Protein AF-A0A0B4K889-F1 (afdb_monomer_lite)

Organism: Drosophila melanogaster (NCBI:txid7227)

Secondary structure (DSSP, 8-state):
------------------HHHHHHHHHHHH--GGGGGGS-HHHHHHHHHH-THHHHS-SS--HHHIIIIIS---SHHHHHHHHHHHHHHHHHHHHHHHHHIIIIIHHHHHHHHHHTT--HHHHHHHHHHHHHHHHHHHHHHTTGGGT--HHHHHHHHHHHHHHHHHHHHHHH------HHHHHHHHHHHHHHHHHHHHHHHHHHHHHHHHHTTTSTT-----SHHHHHHHHHT--

Radius of gyration: 26.83 Å; chains: 1; bounding box: 70×44×73 Å

Sequence (235 aa):
MPAIDTKTTKSDVFTVKNALDAEFDNFWKTVSCFAANNFPFEERCEFVQKAEDCNSSTNVIPYMRLLACDLKCINQFQEMIFIALFVAFCFQILVLLIYTINVYYSPALKAVSRFLHMNEHLAGVTLMAFGNTSADFFANLASVERHVPVFANNLSSALFVITISGGLIFYISPFKMNSYETVRDILFLLLATLLMDYFAYTTNHFALGYEFKFFSKHNSPSRFSLFRKNVMALT

Structure (mmCIF, N/CA/C/O backbone):
data_AF-A0A0B4K889-F1
#
_entry.id   AF-A0A0B4K889-F1
#
loop_
_atom_site.group_PDB
_atom_site.id
_atom_site.type_symbol
_atom_site.label_atom_id
_atom_site.label_alt_id
_atom_site.label_comp_id
_atom_site.label_asym_id
_atom_site.label_entity_id
_atom_site.label_seq_id
_atom_site.pdbx_PDB_ins_code
_atom_site.Cartn_x
_atom_site.Cartn_y
_atom_site.Cartn_z
_atom_site.occupancy
_atom_site.B_iso_or_equiv
_atom_site.auth_seq_id
_atom_site.auth_comp_id
_atom_site.auth_asym_id
_atom_site.auth_atom_id
_atom_site.pdbx_PDB_model_num
ATOM 1 N N . MET A 1 1 ? -33.404 -18.661 43.653 1.00 33.25 1 MET A N 1
ATOM 2 C CA . MET A 1 1 ? -33.421 -19.589 42.497 1.00 33.25 1 MET A CA 1
ATOM 3 C C . MET A 1 1 ? -34.807 -20.207 42.421 1.00 33.25 1 MET A C 1
ATOM 5 O O . MET A 1 1 ? -35.276 -20.571 43.496 1.00 33.25 1 MET A O 1
ATOM 9 N N . PRO A 1 2 ? -35.455 -20.356 41.248 1.00 34.34 2 PRO A N 1
ATOM 10 C CA . PRO A 1 2 ? -35.106 -19.939 39.869 1.00 34.34 2 PRO A CA 1
ATOM 11 C C . PRO A 1 2 ? -36.034 -18.783 39.375 1.00 34.34 2 PRO A C 1
ATOM 13 O O . PRO A 1 2 ? -37.073 -18.557 39.981 1.00 34.34 2 PRO A O 1
ATOM 16 N N . ALA A 1 3 ? -35.703 -17.856 38.463 1.00 31.39 3 ALA A N 1
ATOM 17 C CA . ALA A 1 3 ? -35.161 -17.909 37.093 1.00 31.39 3 ALA A CA 1
ATOM 18 C C . ALA A 1 3 ? -36.109 -18.612 36.098 1.00 31.39 3 ALA A C 1
ATOM 20 O O . ALA A 1 3 ? -36.023 -19.818 35.903 1.00 31.39 3 ALA A O 1
ATOM 21 N N . ILE A 1 4 ? -37.037 -17.846 35.509 1.00 33.47 4 ILE A N 1
ATOM 22 C CA . ILE A 1 4 ? -37.910 -18.289 34.413 1.00 33.47 4 ILE A CA 1
ATOM 23 C C . ILE A 1 4 ? -37.346 -17.702 33.118 1.00 33.47 4 ILE A C 1
ATOM 25 O O . ILE A 1 4 ? -37.407 -16.495 32.891 1.00 33.47 4 ILE A O 1
ATOM 29 N N . ASP A 1 5 ? -36.773 -18.583 32.304 1.00 37.03 5 ASP A N 1
ATOM 30 C CA . ASP A 1 5 ? -36.342 -18.338 30.933 1.00 37.03 5 ASP A CA 1
ATOM 31 C C . ASP A 1 5 ? -37.536 -17.991 30.032 1.00 37.03 5 ASP A C 1
ATOM 33 O O . ASP A 1 5 ? -38.375 -18.845 29.738 1.00 37.03 5 ASP A O 1
ATOM 37 N N . THR A 1 6 ? -37.585 -16.771 29.499 1.00 32.09 6 THR A N 1
ATOM 38 C CA . THR A 1 6 ? -38.396 -16.465 28.310 1.00 32.09 6 THR A CA 1
ATOM 39 C C . THR A 1 6 ? -37.506 -16.458 27.076 1.00 32.09 6 THR A C 1
ATOM 41 O O . THR A 1 6 ? -36.917 -15.444 26.707 1.00 32.09 6 THR A O 1
ATOM 44 N N . LYS A 1 7 ? -37.432 -17.626 26.427 1.00 32.22 7 LYS A N 1
ATOM 45 C CA . LYS A 1 7 ? -36.965 -17.792 25.047 1.00 32.22 7 LYS A CA 1
ATOM 46 C C . LYS A 1 7 ? -37.731 -16.846 24.117 1.00 32.22 7 LYS A C 1
ATOM 48 O O . LYS A 1 7 ? -38.922 -17.043 23.872 1.00 32.22 7 LYS A O 1
ATOM 53 N N . THR A 1 8 ? -37.032 -15.871 23.545 1.00 32.50 8 THR A N 1
ATOM 54 C CA . THR A 1 8 ? -37.502 -15.054 22.421 1.00 32.50 8 THR A CA 1
ATOM 55 C C . THR A 1 8 ? -37.636 -15.954 21.191 1.00 32.50 8 THR A C 1
ATOM 57 O O . THR A 1 8 ? -36.674 -16.223 20.474 1.00 32.50 8 THR A O 1
ATOM 60 N N . THR A 1 9 ? -38.833 -16.501 20.988 1.00 32.97 9 THR A N 1
ATOM 61 C CA . THR A 1 9 ? -39.144 -17.336 19.827 1.00 32.97 9 THR A CA 1
ATOM 62 C C . THR A 1 9 ? -39.564 -16.416 18.691 1.00 32.97 9 THR A C 1
ATOM 64 O O . THR A 1 9 ? -40.605 -15.774 18.773 1.00 32.97 9 THR A O 1
ATOM 67 N N . LYS A 1 10 ? -38.703 -16.349 17.671 1.00 41.25 10 LYS A N 1
ATOM 68 C CA . LYS A 1 10 ? -38.977 -15.997 16.270 1.00 41.25 10 LYS A CA 1
ATOM 69 C C . LYS A 1 10 ? -40.481 -16.000 15.941 1.00 41.25 10 LYS A C 1
ATOM 71 O O . LYS A 1 10 ? -41.068 -17.056 15.718 1.00 41.25 10 LYS A O 1
ATOM 76 N N . SER A 1 11 ? -41.086 -14.821 15.904 1.00 33.94 11 SER A N 1
ATOM 77 C CA . SER A 1 11 ? -42.330 -14.571 15.187 1.00 33.94 11 SER A CA 1
ATOM 78 C C . SER A 1 11 ? -41.960 -13.839 13.901 1.00 33.94 11 SER A C 1
ATOM 80 O O . SER A 1 11 ? -41.476 -12.709 13.938 1.00 33.94 11 SER A O 1
ATOM 82 N N . ASP A 1 12 ? -42.142 -14.516 12.768 1.00 41.47 12 ASP A N 1
ATOM 83 C CA . ASP A 1 12 ? -42.035 -13.938 11.431 1.00 41.47 12 ASP A CA 1
ATOM 84 C C . ASP A 1 12 ? -43.133 -12.875 11.259 1.00 41.47 12 ASP A C 1
ATOM 86 O O . ASP A 1 12 ? -44.246 -13.145 10.810 1.00 41.47 12 ASP A O 1
ATOM 90 N N . VAL A 1 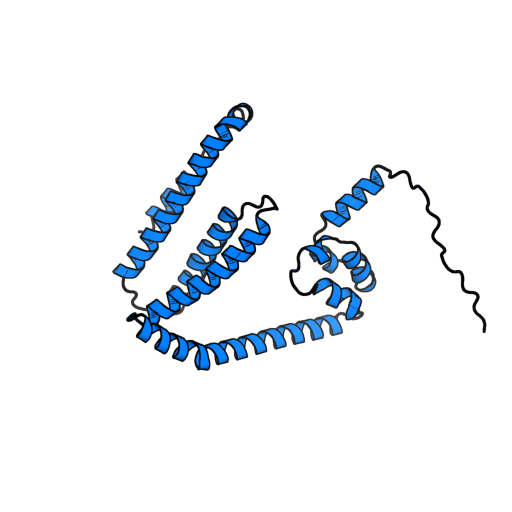13 ? -42.833 -11.648 11.686 1.00 44.75 13 VAL A N 1
ATOM 91 C CA . VAL A 1 13 ? -43.608 -10.458 11.343 1.00 44.75 13 VAL A CA 1
ATOM 92 C C . VAL A 1 13 ? -43.256 -10.118 9.898 1.00 44.75 13 VAL A C 1
ATOM 94 O O . VAL A 1 13 ? -42.116 -9.774 9.593 1.00 44.75 13 VAL A O 1
ATOM 97 N N . PHE A 1 14 ? -44.232 -10.221 8.993 1.00 46.56 14 PHE A N 1
ATOM 98 C CA . PHE A 1 14 ? -44.145 -9.620 7.664 1.00 46.56 14 PHE A CA 1
ATOM 99 C C . PHE A 1 14 ? -44.179 -8.097 7.837 1.00 46.56 14 PHE A C 1
ATOM 101 O O . PHE A 1 14 ? -45.230 -7.460 7.764 1.00 46.56 14 PHE A O 1
ATOM 108 N N . THR A 1 15 ? -43.028 -7.515 8.166 1.00 61.22 15 THR A N 1
ATOM 109 C CA . THR A 1 15 ? -42.860 -6.069 8.261 1.00 61.22 15 THR A CA 1
ATOM 110 C C . THR A 1 15 ? -42.911 -5.525 6.841 1.00 61.22 15 THR A C 1
ATOM 112 O O . THR A 1 15 ? -41.997 -5.752 6.047 1.00 61.22 15 THR A O 1
ATOM 115 N N . VAL A 1 16 ? -44.001 -4.840 6.493 1.00 63.31 16 VAL A N 1
ATOM 116 C CA . VAL A 1 16 ? -44.061 -4.023 5.277 1.00 63.31 16 VAL A CA 1
ATOM 117 C C . VAL A 1 16 ? -42.926 -3.011 5.395 1.00 63.31 16 VAL A C 1
ATOM 119 O O . VAL A 1 16 ? -42.996 -2.122 6.240 1.00 63.31 16 VAL A O 1
ATOM 122 N N . LYS A 1 17 ? -41.852 -3.199 4.615 1.00 63.53 17 LYS A N 1
ATOM 123 C CA . LYS A 1 17 ? -40.702 -2.291 4.624 1.00 63.53 17 LYS A CA 1
ATOM 124 C C . LYS A 1 17 ? -41.193 -0.905 4.238 1.00 63.53 17 LYS A C 1
ATOM 126 O O . LYS A 1 17 ? -41.629 -0.690 3.106 1.00 63.53 17 LYS A O 1
ATOM 131 N N . ASN A 1 18 ? -41.143 0.017 5.186 1.00 80.12 18 ASN A N 1
ATOM 132 C CA . ASN A 1 18 ? -41.475 1.405 4.930 1.00 80.12 18 ASN A CA 1
ATOM 133 C C . ASN A 1 18 ? -40.285 2.082 4.239 1.00 80.12 18 ASN A C 1
ATOM 135 O O . ASN A 1 18 ? -39.158 1.588 4.287 1.00 80.12 18 ASN A O 1
ATOM 139 N N . ALA A 1 19 ? -40.516 3.237 3.612 1.00 78.31 19 ALA A N 1
ATOM 140 C CA . ALA A 1 19 ? -39.451 3.996 2.948 1.00 78.31 19 ALA A CA 1
ATOM 141 C C . ALA A 1 19 ? -38.266 4.309 3.889 1.00 78.31 19 ALA A C 1
ATOM 143 O O . ALA A 1 19 ? -37.121 4.316 3.449 1.00 78.31 19 ALA A O 1
ATOM 144 N N . LEU A 1 20 ? -38.541 4.474 5.188 1.00 80.62 20 LEU A N 1
ATOM 145 C CA . LEU A 1 20 ? -37.532 4.699 6.224 1.00 80.62 20 LEU A CA 1
ATOM 146 C C . LEU A 1 20 ? -36.639 3.466 6.460 1.00 80.62 20 LEU A C 1
ATOM 148 O O . LEU A 1 20 ? -35.430 3.604 6.616 1.00 80.62 20 LEU A O 1
ATOM 152 N N . ASP A 1 21 ? -37.207 2.255 6.430 1.00 81.88 21 ASP A N 1
ATOM 153 C CA . ASP A 1 21 ? -36.451 1.009 6.633 1.00 81.88 21 ASP A CA 1
ATOM 154 C C . ASP A 1 21 ? -35.467 0.770 5.476 1.00 81.88 21 ASP A C 1
ATOM 156 O O . ASP A 1 21 ? -34.342 0.319 5.681 1.00 81.88 21 ASP A O 1
ATOM 160 N N . ALA A 1 22 ? -35.867 1.135 4.253 1.00 80.69 22 ALA A N 1
ATOM 161 C CA . ALA A 1 22 ? -34.996 1.086 3.081 1.00 80.69 22 ALA A CA 1
ATOM 162 C C . ALA A 1 22 ? -33.849 2.112 3.156 1.00 80.69 22 ALA A C 1
ATOM 164 O O . ALA A 1 22 ? -32.747 1.845 2.674 1.00 80.69 22 ALA A O 1
ATOM 165 N N . GLU A 1 23 ? -34.086 3.275 3.767 1.00 81.88 23 GLU A N 1
ATOM 166 C CA . GLU A 1 23 ? -33.054 4.290 3.993 1.00 81.88 23 GLU A CA 1
ATOM 167 C C . GLU A 1 23 ? -32.025 3.822 5.034 1.00 81.88 23 GLU A C 1
ATOM 169 O O . GLU A 1 23 ? -30.821 3.941 4.801 1.00 81.88 23 GLU A O 1
ATOM 174 N N . PHE A 1 24 ? -32.473 3.182 6.120 1.00 84.31 24 PHE A N 1
ATOM 175 C CA . PHE A 1 24 ? -31.582 2.558 7.104 1.00 84.31 24 PHE A CA 1
ATOM 176 C C . PHE A 1 24 ? -30.756 1.410 6.511 1.00 84.31 24 PHE A C 1
ATOM 178 O O . PHE A 1 24 ? -29.548 1.352 6.741 1.00 84.31 24 PHE A O 1
ATOM 185 N N . ASP A 1 25 ? -31.363 0.527 5.712 1.00 83.88 25 ASP A N 1
ATOM 186 C CA . ASP A 1 25 ? -30.640 -0.554 5.027 1.00 83.88 25 ASP A CA 1
ATOM 187 C C . ASP A 1 25 ? -29.547 0.003 4.090 1.00 83.88 25 ASP A C 1
ATOM 189 O O . ASP A 1 25 ? -28.441 -0.536 4.020 1.00 83.88 25 ASP A O 1
ATOM 193 N N . ASN A 1 26 ? -29.826 1.106 3.384 1.00 85.25 26 ASN A N 1
ATOM 194 C CA . ASN A 1 26 ? -28.840 1.772 2.526 1.00 85.25 26 ASN A CA 1
ATOM 195 C C . ASN A 1 26 ? -27.733 2.468 3.325 1.00 85.25 26 ASN A C 1
ATOM 197 O O . ASN A 1 26 ? -26.576 2.464 2.897 1.00 85.25 26 ASN A O 1
ATOM 201 N N . PHE A 1 27 ? -28.057 3.032 4.490 1.00 86.75 27 PHE A N 1
ATOM 202 C CA . PHE A 1 27 ? -27.065 3.616 5.386 1.00 86.75 27 PHE A CA 1
ATOM 203 C C . PHE A 1 27 ? -26.031 2.571 5.827 1.00 86.75 27 PHE A C 1
ATOM 205 O O . PHE A 1 27 ? -24.838 2.795 5.645 1.00 86.75 27 PHE A O 1
ATOM 212 N N . TRP A 1 28 ? -26.460 1.401 6.314 1.00 84.88 28 TRP A N 1
ATOM 213 C CA . TRP A 1 28 ? -25.544 0.346 6.784 1.00 84.88 28 TRP A CA 1
ATOM 214 C C . TRP A 1 28 ? -24.665 -0.263 5.683 1.00 84.88 28 TRP A C 1
ATOM 216 O O . TRP A 1 28 ? -23.577 -0.763 5.975 1.00 84.88 28 TRP A O 1
ATOM 226 N N . LYS A 1 29 ? -25.109 -0.172 4.425 1.00 83.62 29 LYS A N 1
ATOM 227 C CA . LYS A 1 29 ? -24.332 -0.558 3.237 1.00 83.62 29 LYS A CA 1
ATOM 228 C C . LYS A 1 29 ? -23.299 0.475 2.798 1.00 83.62 29 LYS A C 1
ATOM 230 O O . LYS A 1 29 ? -22.352 0.109 2.120 1.00 83.62 29 LYS A O 1
ATOM 235 N N . THR A 1 30 ? -23.517 1.750 3.119 1.00 82.38 30 THR A N 1
ATOM 236 C CA . THR A 1 30 ? -22.704 2.871 2.604 1.00 82.38 30 THR A CA 1
ATOM 237 C C . THR A 1 30 ? -21.822 3.498 3.687 1.00 82.38 30 THR A C 1
ATOM 239 O O . THR A 1 30 ? -20.916 4.280 3.397 1.00 82.38 30 THR A O 1
ATOM 242 N N . VAL A 1 31 ? -22.116 3.229 4.961 1.00 85.12 31 VAL A N 1
ATOM 243 C CA . VAL A 1 31 ? -21.424 3.851 6.084 1.00 85.12 31 VAL A CA 1
ATOM 244 C C . VAL A 1 31 ? -19.992 3.338 6.199 1.00 85.12 31 VAL A C 1
ATOM 246 O O . VAL A 1 31 ? -19.726 2.142 6.307 1.00 85.12 31 VAL A O 1
ATOM 249 N N . SER A 1 32 ? -19.046 4.275 6.248 1.00 83.38 32 SER A N 1
ATOM 250 C CA . SER A 1 32 ? -17.637 3.934 6.394 1.00 83.38 32 SER A CA 1
ATOM 251 C C . SER A 1 32 ? -17.345 3.373 7.787 1.00 83.38 32 SER A C 1
ATOM 253 O O . SER A 1 32 ? -17.746 3.927 8.813 1.00 83.38 32 SER A O 1
ATOM 255 N N . CYS A 1 33 ? -16.557 2.296 7.833 1.00 83.56 33 CYS A N 1
ATOM 256 C CA . CYS A 1 33 ? -16.192 1.634 9.088 1.00 83.56 33 CYS A CA 1
ATOM 257 C C . CYS A 1 33 ? -15.458 2.566 10.078 1.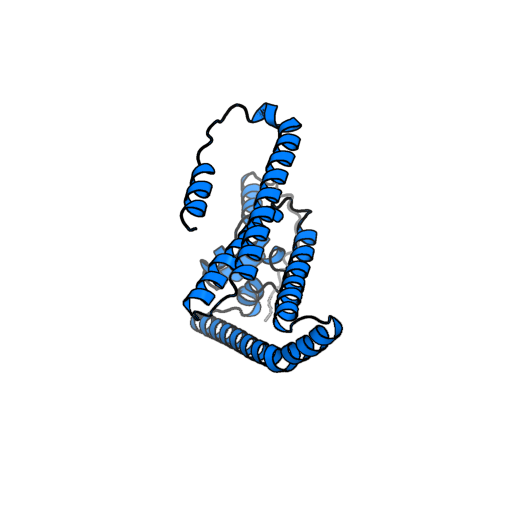00 83.56 33 CYS A C 1
ATOM 259 O O . CYS A 1 33 ? -15.515 2.377 11.290 1.00 83.56 33 CYS A O 1
ATOM 261 N N . PHE A 1 34 ? -14.806 3.622 9.577 1.00 83.81 34 PHE A N 1
ATOM 262 C CA . PHE A 1 34 ? -14.112 4.614 10.402 1.00 83.81 34 PHE A CA 1
ATOM 263 C C . PHE A 1 34 ? -15.056 5.412 11.319 1.00 83.81 34 PHE A C 1
ATOM 265 O O . PHE A 1 34 ? -14.639 5.857 12.390 1.00 83.81 34 PHE A O 1
ATOM 272 N N . ALA A 1 35 ? -16.337 5.547 10.953 1.00 85.50 35 ALA A N 1
ATOM 273 C CA . ALA A 1 35 ? -17.333 6.231 11.775 1.00 85.50 35 ALA A CA 1
ATOM 274 C C . ALA A 1 35 ? -17.499 5.590 13.165 1.00 85.50 35 ALA A C 1
ATOM 276 O O . ALA A 1 35 ? -17.838 6.297 14.115 1.00 85.50 35 ALA A O 1
ATOM 277 N N . ALA A 1 36 ? -17.164 4.300 13.307 1.00 81.69 36 ALA A N 1
ATOM 278 C CA . ALA A 1 36 ? -17.182 3.577 14.574 1.00 81.69 36 ALA A CA 1
ATOM 279 C C . ALA A 1 36 ? -16.331 4.252 15.665 1.00 81.69 36 ALA A C 1
ATOM 281 O O . ALA A 1 36 ? -16.676 4.186 16.841 1.00 81.69 36 ALA A O 1
ATOM 282 N N . ASN A 1 37 ? -15.245 4.947 15.304 1.00 80.50 37 ASN A N 1
ATOM 283 C CA . ASN A 1 37 ? -14.360 5.572 16.289 1.00 80.50 37 ASN A CA 1
ATOM 284 C C . ASN A 1 37 ? -15.010 6.763 17.024 1.00 80.50 37 ASN A C 1
ATOM 286 O O . ASN A 1 37 ? -14.568 7.125 18.112 1.00 80.50 37 ASN A O 1
ATOM 290 N N . ASN A 1 38 ? -16.072 7.355 16.469 1.00 84.75 38 ASN A N 1
ATOM 291 C CA . ASN A 1 38 ? -16.776 8.477 17.097 1.00 84.75 38 ASN A CA 1
ATOM 292 C C . ASN A 1 38 ? -17.795 8.040 18.164 1.00 84.75 38 ASN A C 1
ATOM 294 O O . ASN A 1 38 ? -18.274 8.881 18.921 1.00 84.75 38 ASN A O 1
ATOM 298 N N . PHE A 1 39 ? -18.126 6.747 18.234 1.00 80.75 39 PHE A N 1
ATOM 299 C CA . PHE A 1 39 ? -19.078 6.208 19.204 1.00 80.75 39 PHE A CA 1
ATOM 300 C C . PHE A 1 39 ? -18.388 5.801 20.515 1.00 80.75 39 PHE A C 1
ATOM 302 O O . PHE A 1 39 ? -17.208 5.421 20.498 1.00 80.75 39 PHE A O 1
ATOM 309 N N . PRO A 1 40 ? -19.104 5.851 21.656 1.00 80.19 40 PRO A N 1
ATOM 310 C CA . PRO A 1 40 ? -18.605 5.334 22.927 1.00 80.19 40 PRO A CA 1
ATOM 311 C C . PRO A 1 40 ? -18.352 3.823 22.846 1.00 80.19 40 PRO A C 1
ATOM 313 O O . PRO A 1 40 ? -19.026 3.108 22.104 1.00 80.19 40 PRO A O 1
ATOM 316 N N . PHE A 1 41 ? -17.383 3.328 23.620 1.00 75.19 41 PHE A N 1
ATOM 317 C CA . PHE A 1 41 ? -16.885 1.950 23.524 1.00 75.19 41 PHE A CA 1
ATOM 318 C C . PHE A 1 41 ? -17.956 0.862 23.631 1.00 75.19 41 PHE A C 1
ATOM 320 O O . PHE A 1 41 ? -17.842 -0.153 22.947 1.00 75.19 41 PHE A O 1
ATOM 327 N N . GLU A 1 42 ? -18.993 1.075 24.444 1.00 76.75 42 GLU A N 1
ATOM 328 C CA . GLU A 1 42 ? -20.092 0.118 24.602 1.00 76.75 42 GLU A CA 1
ATOM 329 C C . GLU A 1 42 ? -20.862 -0.139 23.297 1.00 76.75 42 GLU A C 1
ATOM 331 O O . GLU A 1 42 ? -21.238 -1.277 23.025 1.00 76.75 42 GLU A O 1
ATOM 336 N N . GLU A 1 43 ? -21.053 0.884 22.461 1.00 81.69 43 GLU A N 1
ATOM 337 C CA . GLU A 1 43 ? -21.881 0.803 21.247 1.00 81.69 43 GLU A CA 1
ATOM 338 C C . GLU A 1 43 ? -21.063 0.468 19.990 1.00 81.69 43 GLU A C 1
ATOM 340 O O . GLU A 1 43 ? -21.615 0.066 18.961 1.00 81.69 43 GLU A O 1
ATOM 345 N N . ARG A 1 44 ? -19.727 0.572 20.065 1.00 83.88 44 ARG A N 1
ATOM 346 C CA . ARG A 1 44 ? -18.827 0.321 18.926 1.00 83.88 44 ARG A CA 1
ATOM 347 C C . ARG A 1 44 ? -18.994 -1.080 18.343 1.00 83.88 44 ARG A C 1
ATOM 349 O O . ARG A 1 44 ? -18.986 -1.230 17.124 1.00 83.88 44 ARG A O 1
ATOM 356 N N . CYS A 1 45 ? -19.157 -2.104 19.180 1.00 84.94 45 CYS A N 1
ATOM 357 C CA . CYS A 1 45 ? -19.315 -3.473 18.685 1.00 84.94 45 CYS A CA 1
ATOM 358 C C . CYS A 1 45 ? -20.639 -3.666 17.930 1.00 84.94 45 CYS A C 1
ATOM 360 O O . CYS A 1 45 ? -20.655 -4.317 16.885 1.00 84.94 45 CYS A O 1
ATOM 362 N N . GLU A 1 46 ? -21.736 -3.071 18.409 1.00 85.81 46 GLU A N 1
ATOM 363 C CA . GLU A 1 46 ? -23.031 -3.159 17.727 1.00 85.81 46 GLU A CA 1
ATOM 364 C C . GLU A 1 46 ? -22.995 -2.433 16.376 1.00 85.81 46 GLU A C 1
ATOM 366 O O . GLU A 1 46 ? -23.484 -2.958 15.375 1.00 85.81 46 GLU A O 1
ATOM 371 N N . PHE A 1 47 ? -22.342 -1.270 16.321 1.00 85.69 47 PHE A N 1
ATOM 372 C CA . PHE A 1 47 ? -22.144 -0.528 15.079 1.00 85.69 47 PHE A CA 1
ATOM 373 C C . PHE A 1 47 ? -21.297 -1.312 14.059 1.00 85.69 47 PHE A C 1
ATOM 375 O O . PHE A 1 47 ? -21.700 -1.467 12.907 1.00 85.69 47 PHE A O 1
ATOM 382 N N . VAL A 1 48 ? -20.148 -1.857 14.481 1.00 85.19 48 VAL A N 1
ATOM 383 C CA . VAL A 1 48 ? -19.230 -2.610 13.602 1.00 85.19 48 VAL A CA 1
ATOM 384 C C . VAL A 1 48 ? -19.854 -3.915 13.097 1.00 85.19 48 VAL A C 1
ATOM 386 O O . VAL A 1 48 ? -19.534 -4.351 11.995 1.00 85.19 48 VAL A O 1
ATOM 389 N N . GLN A 1 49 ? -20.755 -4.539 13.865 1.00 84.00 49 GLN A N 1
ATOM 390 C CA . GLN A 1 49 ? -21.492 -5.722 13.406 1.00 84.00 49 GLN A CA 1
ATOM 391 C C . GLN A 1 49 ? -22.546 -5.405 12.342 1.00 84.00 49 GLN A C 1
ATOM 393 O O . GLN A 1 49 ? -22.820 -6.263 11.504 1.00 84.00 49 GLN A O 1
ATOM 398 N N . LYS A 1 50 ? -23.149 -4.211 12.380 1.00 84.19 50 LYS A N 1
ATOM 399 C CA . LYS A 1 50 ? -24.196 -3.805 11.430 1.00 84.19 50 LYS A CA 1
ATOM 400 C C . LYS A 1 50 ? -23.636 -3.223 10.132 1.00 84.19 50 LYS A C 1
ATOM 402 O O . LYS A 1 50 ? -24.275 -3.359 9.095 1.00 84.19 50 LYS A O 1
ATOM 407 N N . ALA A 1 51 ? -22.465 -2.590 10.172 1.00 83.62 51 ALA A N 1
ATOM 408 C CA . ALA A 1 51 ? -21.825 -2.027 8.986 1.00 83.62 51 ALA A CA 1
ATOM 409 C C . ALA A 1 51 ? -21.210 -3.126 8.094 1.00 83.62 51 ALA A C 1
ATOM 411 O O . ALA A 1 51 ? -20.259 -3.806 8.485 1.00 83.62 51 ALA A O 1
ATOM 412 N N . GLU A 1 52 ? -21.718 -3.275 6.867 1.00 78.50 52 GLU A N 1
ATOM 413 C CA . GLU A 1 52 ? -21.295 -4.335 5.934 1.00 78.50 52 GLU A CA 1
ATOM 414 C C . GLU A 1 52 ? -19.865 -4.107 5.399 1.00 78.50 52 GLU A C 1
ATOM 416 O O . GLU A 1 52 ? -19.089 -5.054 5.215 1.00 78.50 52 GLU A O 1
ATOM 421 N N . ASP A 1 53 ? -19.466 -2.840 5.256 1.00 76.69 53 ASP A N 1
ATOM 422 C CA . ASP A 1 53 ? -18.123 -2.428 4.831 1.00 76.69 53 ASP A CA 1
ATOM 423 C C . ASP A 1 53 ? -17.015 -2.889 5.787 1.00 76.69 53 ASP A C 1
ATOM 425 O O . ASP A 1 53 ? -15.903 -3.201 5.349 1.00 76.69 53 ASP A O 1
ATOM 429 N N . CYS A 1 54 ? -17.306 -2.979 7.090 1.00 75.62 54 CYS A N 1
ATOM 430 C CA . CYS A 1 54 ? -16.334 -3.424 8.090 1.00 75.62 54 CYS A CA 1
ATOM 431 C C . CYS A 1 54 ? -15.899 -4.886 7.885 1.00 75.62 54 CYS A C 1
ATOM 433 O O . CYS A 1 54 ? -14.807 -5.261 8.313 1.00 75.62 54 CYS A O 1
ATOM 435 N N . ASN A 1 55 ? -16.734 -5.704 7.236 1.00 70.69 55 ASN A N 1
ATOM 436 C CA . ASN A 1 55 ? -16.486 -7.127 7.009 1.00 70.69 55 ASN A CA 1
ATOM 437 C C . ASN A 1 55 ? -16.059 -7.429 5.561 1.00 70.69 55 ASN A C 1
ATOM 439 O O . ASN A 1 55 ? -15.286 -8.353 5.330 1.00 70.69 55 ASN A O 1
ATOM 443 N N . SER A 1 56 ? -16.529 -6.640 4.592 1.00 66.19 56 SER A N 1
ATOM 444 C CA . SER A 1 56 ? -16.321 -6.907 3.160 1.00 66.19 56 SER A CA 1
ATOM 445 C C . SER A 1 56 ? -15.023 -6.317 2.592 1.00 66.19 56 SER A C 1
ATOM 447 O O . SER A 1 56 ? -14.519 -6.800 1.579 1.00 66.19 56 SER A O 1
ATOM 449 N N . SER A 1 57 ? -14.453 -5.295 3.243 1.00 60.62 57 SER A N 1
ATOM 450 C CA . SER A 1 57 ? -13.299 -4.542 2.719 1.00 60.62 57 SER A CA 1
ATOM 451 C C . SER A 1 57 ? -11.938 -4.926 3.325 1.00 60.62 57 SER A C 1
ATOM 453 O O . SER A 1 57 ? -10.924 -4.324 2.974 1.00 60.62 57 SER A O 1
ATOM 455 N N . THR A 1 58 ? -11.862 -5.923 4.218 1.00 57.34 58 THR A N 1
ATOM 456 C CA . THR A 1 58 ? -10.590 -6.353 4.840 1.00 57.34 58 THR A CA 1
ATOM 457 C C . THR A 1 58 ? -10.227 -7.792 4.474 1.00 57.34 58 THR A C 1
ATOM 459 O O . THR A 1 58 ? -10.828 -8.750 4.938 1.00 57.34 58 THR A O 1
ATOM 462 N N . ASN A 1 59 ? -9.199 -7.945 3.636 1.00 59.81 59 ASN A N 1
ATOM 463 C CA . ASN A 1 59 ? -8.919 -9.178 2.889 1.00 59.81 59 ASN A CA 1
ATOM 464 C C . ASN A 1 59 ? -8.296 -10.339 3.701 1.00 59.81 59 ASN A C 1
ATOM 466 O O . ASN A 1 59 ? -7.955 -11.358 3.113 1.00 59.81 59 ASN A O 1
ATOM 470 N N . VAL A 1 60 ? -8.090 -10.216 5.021 1.00 66.75 60 VAL A N 1
ATOM 471 C CA . VAL A 1 60 ? -7.488 -11.315 5.814 1.00 66.75 60 VAL A CA 1
ATOM 472 C C . VAL A 1 60 ? -8.018 -11.385 7.251 1.00 66.75 60 VAL A C 1
ATOM 474 O O . VAL A 1 60 ? -8.387 -12.464 7.702 1.00 66.75 60 VAL A O 1
ATOM 477 N N . ILE A 1 61 ? -8.062 -10.270 7.994 1.00 73.81 61 ILE A N 1
ATOM 478 C CA . ILE A 1 61 ? -8.545 -10.240 9.389 1.00 73.81 61 ILE A CA 1
ATOM 479 C C . ILE A 1 61 ? -9.304 -8.921 9.629 1.00 73.81 61 ILE A C 1
ATOM 481 O O . ILE A 1 61 ? -8.697 -7.855 9.470 1.00 73.81 61 ILE A O 1
ATOM 485 N N . PRO A 1 62 ? -10.591 -8.947 10.033 1.00 79.44 62 PRO A N 1
ATOM 486 C CA . PRO A 1 62 ? -11.356 -7.738 10.333 1.00 79.44 62 PRO A CA 1
ATOM 487 C C . PRO A 1 62 ? -10.900 -7.137 11.672 1.00 79.44 62 PRO A C 1
ATOM 489 O O . PRO A 1 62 ? -11.483 -7.380 12.731 1.00 79.44 62 PRO A O 1
ATOM 492 N N . TYR A 1 63 ? -9.829 -6.342 11.627 1.00 78.19 63 TYR A N 1
ATOM 493 C CA . TYR A 1 63 ? -9.193 -5.758 12.812 1.00 78.19 63 TYR A CA 1
ATOM 494 C C . TYR A 1 63 ? -10.146 -4.865 13.619 1.00 78.19 63 TYR A C 1
ATOM 496 O O . TYR A 1 63 ? -10.113 -4.904 14.844 1.00 78.19 63 TYR A O 1
ATOM 504 N N . MET A 1 64 ? -11.043 -4.123 12.955 1.00 77.88 64 MET A N 1
ATOM 505 C CA . MET A 1 64 ? -12.038 -3.277 13.632 1.00 77.88 64 MET A CA 1
ATOM 506 C C . MET A 1 64 ? -13.011 -4.097 14.483 1.00 77.88 64 MET A C 1
ATOM 508 O O . MET A 1 64 ? -13.372 -3.687 15.584 1.00 77.88 64 MET A O 1
ATOM 512 N N . ARG A 1 65 ? -13.396 -5.286 14.009 1.00 81.44 65 ARG A N 1
ATOM 513 C CA . ARG A 1 65 ? -14.264 -6.2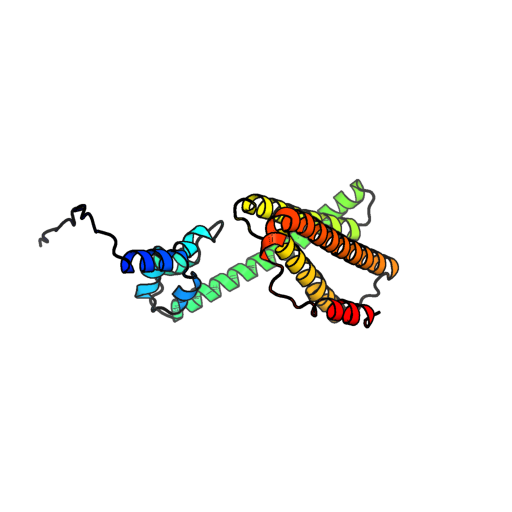04 14.752 1.00 81.44 65 ARG A CA 1
ATOM 514 C C . ARG A 1 65 ? -13.526 -6.837 15.924 1.00 81.44 65 ARG A C 1
ATOM 516 O O . ARG A 1 65 ? -14.075 -6.880 17.018 1.00 81.44 65 ARG A O 1
ATOM 523 N N . LEU A 1 66 ? -12.286 -7.269 15.707 1.00 80.50 66 LEU A N 1
ATOM 524 C CA . LEU A 1 66 ? -11.449 -7.838 16.763 1.00 80.50 66 LEU A CA 1
ATOM 525 C C . LEU A 1 66 ? -11.255 -6.823 17.905 1.00 80.50 66 LEU A C 1
ATOM 527 O O . LEU A 1 66 ? -11.446 -7.152 19.073 1.00 80.50 66 LEU A O 1
ATOM 531 N N . LEU A 1 67 ? -10.951 -5.566 17.562 1.00 78.50 67 LEU A N 1
ATOM 532 C CA . LEU A 1 67 ? -10.720 -4.495 18.531 1.00 78.50 67 LEU A CA 1
ATOM 533 C C . LEU A 1 67 ? -11.996 -4.105 19.296 1.00 78.50 67 LEU A C 1
ATOM 535 O O . LEU A 1 67 ? -11.962 -3.950 20.514 1.00 78.50 67 LEU A O 1
ATOM 539 N N . ALA A 1 68 ? -13.123 -3.956 18.590 1.00 78.69 68 ALA A N 1
ATOM 540 C CA . ALA A 1 68 ? -14.374 -3.492 19.188 1.00 78.69 68 ALA A CA 1
ATOM 541 C C . ALA A 1 68 ? -15.151 -4.599 19.922 1.00 78.69 68 ALA A C 1
ATOM 543 O O . ALA A 1 68 ? -15.731 -4.337 20.973 1.00 78.69 68 ALA A O 1
ATOM 544 N N . CYS A 1 69 ? -15.184 -5.822 19.384 1.00 79.31 69 CYS A N 1
ATOM 545 C CA . CYS A 1 69 ? -16.029 -6.903 19.894 1.00 79.31 69 CYS A CA 1
ATOM 546 C C . CYS A 1 69 ? -15.279 -7.938 20.743 1.00 79.31 69 CYS A C 1
ATOM 548 O O . CYS A 1 69 ? -15.800 -8.324 21.787 1.00 79.31 69 CYS A O 1
ATOM 550 N N . ASP A 1 70 ? -14.082 -8.376 20.336 1.00 79.25 70 ASP A N 1
ATOM 551 C CA . ASP A 1 70 ? -13.367 -9.458 21.036 1.00 79.25 70 ASP A CA 1
ATOM 552 C C . ASP A 1 70 ? -12.498 -8.931 22.188 1.00 79.25 70 ASP A C 1
ATOM 554 O O . ASP A 1 70 ? -12.452 -9.527 23.263 1.00 79.25 70 ASP A O 1
ATOM 558 N N . LEU A 1 71 ? -11.843 -7.781 21.993 1.00 73.00 71 LEU A N 1
ATOM 559 C CA . LEU A 1 71 ? -10.999 -7.134 23.008 1.00 73.00 71 LEU A CA 1
ATOM 560 C C . LEU A 1 71 ? -11.793 -6.292 24.022 1.00 73.00 71 LEU A C 1
ATOM 562 O O . LEU A 1 71 ? -11.259 -5.978 25.086 1.00 73.00 71 LEU A O 1
ATOM 566 N N . LYS A 1 72 ? -13.054 -5.954 23.702 1.00 67.94 72 LYS A N 1
ATOM 567 C CA . LYS A 1 72 ? -14.035 -5.260 24.558 1.00 67.94 72 LYS A CA 1
ATOM 568 C C . LYS A 1 72 ? -13.397 -4.160 25.420 1.00 67.94 72 LYS A C 1
ATOM 570 O O . LYS A 1 72 ? -13.510 -4.165 26.645 1.00 67.94 72 LYS A O 1
ATOM 575 N N . CYS A 1 73 ? -12.665 -3.246 24.780 1.00 65.69 73 CYS A N 1
ATOM 576 C CA . CYS A 1 73 ? -11.958 -2.172 25.473 1.00 65.69 73 CYS A CA 1
ATOM 577 C C . CYS A 1 73 ? -12.960 -1.245 26.174 1.00 65.69 73 CYS A C 1
ATOM 579 O O . CYS A 1 73 ? -13.642 -0.473 25.516 1.00 65.69 73 CYS A O 1
ATOM 581 N N . ILE A 1 74 ? -13.044 -1.315 27.505 1.00 68.44 74 ILE A N 1
ATOM 582 C CA . ILE A 1 74 ? -13.942 -0.468 28.317 1.00 68.44 74 ILE A CA 1
ATOM 583 C C . ILE A 1 74 ? -13.249 0.855 28.695 1.00 68.44 74 ILE A C 1
ATOM 585 O O . ILE A 1 74 ? -13.902 1.875 28.891 1.00 68.44 74 ILE A O 1
ATOM 589 N N . ASN A 1 75 ? -11.909 0.859 28.753 1.00 76.19 75 ASN A N 1
ATOM 590 C CA . ASN A 1 75 ? -11.107 2.000 29.194 1.00 76.19 75 ASN A CA 1
ATOM 591 C C . ASN A 1 75 ? -10.179 2.528 28.088 1.00 76.19 75 ASN A C 1
ATOM 593 O O . ASN A 1 75 ? -9.431 1.762 27.479 1.00 76.19 75 ASN A O 1
ATOM 597 N N . GLN A 1 76 ? -10.109 3.859 27.956 1.00 75.81 76 GLN A N 1
ATOM 598 C CA . GLN A 1 76 ? -9.175 4.580 27.068 1.00 75.81 76 GLN A CA 1
ATOM 599 C C . GLN A 1 76 ? -7.707 4.147 27.274 1.00 75.81 76 GLN A C 1
ATOM 601 O O . GLN A 1 76 ? -6.931 4.043 26.330 1.00 75.81 76 GLN A O 1
ATOM 606 N N . PHE A 1 77 ? -7.318 3.835 28.516 1.00 81.25 77 PHE A N 1
ATOM 607 C CA . PHE A 1 77 ? -5.954 3.404 28.839 1.00 81.25 77 PHE A CA 1
ATOM 608 C C . PHE A 1 77 ? -5.607 2.016 28.270 1.00 81.25 77 PHE A C 1
ATOM 610 O O . PHE A 1 77 ? -4.481 1.795 27.830 1.00 81.25 77 PHE A O 1
ATOM 617 N N . GLN A 1 78 ? -6.570 1.087 28.240 1.00 80.44 78 GLN A N 1
ATOM 618 C CA . GLN A 1 78 ? -6.365 -0.251 27.670 1.00 80.44 78 GLN A CA 1
ATOM 619 C C . GLN A 1 78 ? -6.256 -0.198 26.145 1.00 80.44 78 GLN A C 1
ATOM 621 O O . GLN A 1 78 ? -5.395 -0.869 25.580 1.00 80.44 78 GLN A O 1
ATOM 626 N N . GLU A 1 79 ? -7.075 0.633 25.494 1.00 80.62 79 GLU A N 1
ATOM 627 C CA . GLU A 1 79 ? -6.994 0.870 24.048 1.00 80.62 79 GLU A CA 1
ATOM 628 C C . GLU A 1 79 ? -5.616 1.431 23.664 1.00 80.62 79 GLU A C 1
ATOM 630 O O . GLU A 1 79 ? -4.952 0.886 22.784 1.00 80.62 79 GLU A O 1
ATOM 635 N N . MET A 1 80 ? -5.122 2.443 24.388 1.00 82.88 80 MET A N 1
ATOM 636 C CA . MET A 1 80 ? -3.801 3.031 24.136 1.00 82.88 80 MET A CA 1
ATOM 637 C C . MET A 1 80 ? -2.656 2.031 24.317 1.00 82.88 80 MET A C 1
ATOM 639 O O . MET A 1 80 ? -1.733 2.009 23.503 1.00 82.88 80 MET A O 1
ATOM 643 N N . ILE A 1 81 ? -2.711 1.179 25.346 1.00 89.00 81 ILE A N 1
ATOM 644 C CA . ILE A 1 81 ? -1.711 0.119 25.545 1.00 89.00 81 ILE A CA 1
ATOM 645 C C . ILE A 1 81 ? -1.747 -0.878 24.389 1.00 89.00 81 ILE A C 1
ATOM 647 O O . ILE A 1 81 ? -0.695 -1.250 23.875 1.00 89.00 81 ILE A O 1
ATOM 651 N N . PHE A 1 82 ? -2.935 -1.305 23.962 1.00 83.88 82 PHE A N 1
ATOM 652 C CA . PHE A 1 82 ? -3.064 -2.277 22.884 1.00 83.88 82 PHE A CA 1
ATOM 653 C C . PHE A 1 82 ? -2.570 -1.711 21.549 1.00 83.88 82 PHE A C 1
ATOM 655 O O . PHE A 1 82 ? -1.812 -2.376 20.846 1.00 83.88 82 PHE A O 1
ATOM 662 N N . ILE A 1 83 ? -2.917 -0.459 21.233 1.00 85.19 83 ILE A N 1
ATOM 663 C CA . ILE A 1 83 ? -2.408 0.239 20.048 1.00 85.19 83 ILE A CA 1
ATOM 664 C C . ILE A 1 83 ? -0.884 0.377 20.128 1.00 85.19 83 ILE A C 1
ATOM 666 O O . ILE A 1 83 ? -0.194 0.072 19.158 1.00 85.19 83 ILE A O 1
ATOM 670 N N . ALA A 1 84 ? -0.335 0.775 21.279 1.00 90.69 84 ALA A N 1
ATOM 671 C CA . ALA A 1 84 ? 1.110 0.897 21.459 1.00 90.69 84 ALA A CA 1
ATOM 672 C C . ALA A 1 84 ? 1.832 -0.450 21.292 1.00 90.69 84 ALA A C 1
ATOM 674 O O . ALA A 1 84 ? 2.864 -0.512 20.625 1.00 90.69 84 ALA A O 1
ATOM 675 N N . LEU A 1 85 ? 1.278 -1.537 21.838 1.00 91.06 85 LEU A N 1
ATOM 676 C CA . LEU A 1 85 ? 1.802 -2.892 21.656 1.00 91.06 85 LEU A CA 1
ATOM 677 C C . LEU A 1 85 ? 1.707 -3.350 20.199 1.00 91.06 85 LEU A C 1
ATOM 679 O O . LEU A 1 85 ? 2.658 -3.940 19.695 1.00 91.06 85 LEU A O 1
ATOM 683 N N . PHE A 1 86 ? 0.605 -3.054 19.508 1.00 88.06 86 PHE A N 1
ATOM 684 C CA . PHE A 1 86 ? 0.442 -3.365 18.090 1.00 88.06 86 PHE A CA 1
ATOM 685 C C . PHE A 1 86 ? 1.469 -2.616 17.234 1.00 88.06 86 PHE A C 1
ATOM 687 O O . PHE A 1 86 ? 2.143 -3.224 16.409 1.00 88.06 86 PHE A O 1
ATOM 694 N N . VAL A 1 87 ? 1.671 -1.319 17.485 1.00 91.12 87 VAL A N 1
ATOM 695 C CA . VAL A 1 87 ? 2.699 -0.516 16.806 1.00 91.12 87 VAL A CA 1
ATOM 696 C C . VAL A 1 87 ? 4.102 -1.041 17.114 1.00 91.12 87 VAL A C 1
ATOM 698 O O . VAL A 1 87 ? 4.916 -1.178 16.201 1.00 91.12 87 VAL A O 1
ATOM 701 N N . ALA A 1 88 ? 4.390 -1.388 18.370 1.00 94.81 88 ALA A N 1
ATOM 702 C CA . ALA A 1 88 ? 5.667 -1.982 18.755 1.00 94.81 88 ALA A CA 1
ATOM 703 C C . ALA A 1 88 ? 5.894 -3.335 18.063 1.00 94.81 88 ALA A C 1
ATOM 705 O O . ALA A 1 88 ? 6.992 -3.599 17.574 1.00 94.81 88 ALA A O 1
ATOM 706 N N . PHE A 1 89 ? 4.858 -4.167 17.959 1.00 93.69 89 PHE A N 1
ATOM 707 C CA . PHE A 1 89 ? 4.901 -5.427 17.227 1.00 93.69 89 PHE A CA 1
ATOM 708 C C . PHE A 1 89 ? 5.152 -5.199 15.731 1.00 93.69 89 PHE A C 1
ATOM 710 O O . PHE A 1 89 ? 6.054 -5.816 15.167 1.00 93.69 89 PHE A O 1
ATOM 717 N N . CYS A 1 90 ? 4.446 -4.258 15.095 1.00 93.00 90 CYS A N 1
ATOM 718 C CA . CYS A 1 90 ? 4.704 -3.865 13.709 1.00 93.00 90 CYS A CA 1
ATOM 719 C C . CYS A 1 90 ? 6.153 -3.400 13.514 1.00 93.00 90 CYS A C 1
ATOM 721 O O . CYS A 1 90 ? 6.806 -3.814 12.558 1.00 93.00 90 CYS A O 1
ATOM 723 N N . PHE A 1 91 ? 6.687 -2.594 14.435 1.00 95.50 91 PHE A N 1
ATOM 724 C CA . PHE A 1 91 ? 8.078 -2.153 14.391 1.00 95.50 91 PHE A CA 1
ATOM 725 C C . PHE A 1 91 ? 9.061 -3.329 14.490 1.00 95.50 91 PHE A C 1
ATOM 727 O O . PHE A 1 91 ? 10.009 -3.396 13.712 1.00 95.50 91 PHE A O 1
ATOM 734 N N . GLN A 1 92 ? 8.817 -4.295 15.382 1.00 95.44 92 GLN A N 1
ATOM 735 C CA . GLN A 1 92 ? 9.638 -5.508 15.479 1.00 95.44 92 GLN A CA 1
ATOM 736 C C . GLN A 1 92 ? 9.624 -6.317 14.179 1.00 95.44 92 GLN A C 1
ATOM 738 O O . GLN A 1 92 ? 10.681 -6.728 13.702 1.00 95.44 92 GLN A O 1
ATOM 743 N N . ILE A 1 93 ? 8.454 -6.492 13.560 1.00 95.50 93 ILE A N 1
ATOM 744 C CA . ILE A 1 93 ? 8.345 -7.169 12.262 1.00 95.50 93 ILE A CA 1
ATOM 745 C C . ILE A 1 93 ? 9.131 -6.419 11.180 1.00 95.50 93 ILE A C 1
ATOM 747 O O . ILE A 1 93 ? 9.825 -7.060 10.394 1.00 95.50 93 ILE A O 1
ATOM 751 N N . LEU A 1 94 ? 9.101 -5.081 11.157 1.00 94.81 94 LEU A N 1
ATOM 752 C CA . LEU A 1 94 ? 9.905 -4.290 10.218 1.00 94.81 94 LEU A CA 1
ATOM 753 C C . LEU A 1 94 ? 11.411 -4.490 10.434 1.00 94.81 94 LEU A C 1
ATOM 755 O O . LEU A 1 94 ? 12.148 -4.670 9.467 1.00 94.81 94 LEU A O 1
ATOM 759 N N . VAL A 1 95 ? 11.878 -4.513 11.685 1.00 95.94 95 VAL A N 1
ATOM 760 C CA . VAL A 1 95 ? 13.292 -4.775 12.004 1.00 95.94 95 VAL A CA 1
ATOM 761 C C . VAL A 1 95 ? 13.703 -6.183 11.562 1.00 95.94 95 VAL A C 1
ATOM 763 O O . VAL A 1 95 ? 14.745 -6.351 10.925 1.00 95.94 95 VAL A O 1
ATOM 766 N N . LEU A 1 96 ? 12.870 -7.190 11.833 1.00 95.75 96 LEU A N 1
ATOM 767 C CA . LEU A 1 96 ? 13.099 -8.568 11.389 1.00 95.75 96 LEU A CA 1
ATOM 768 C C . LEU A 1 96 ? 13.098 -8.692 9.861 1.00 95.75 96 LEU A C 1
ATOM 770 O O . LEU A 1 96 ? 13.903 -9.442 9.302 1.00 95.75 96 LEU A O 1
ATOM 774 N N . LEU A 1 97 ? 12.234 -7.942 9.177 1.00 94.88 97 LEU A N 1
ATOM 775 C CA . LEU A 1 97 ? 12.190 -7.884 7.721 1.00 94.88 97 LEU A CA 1
ATOM 776 C C . LEU A 1 97 ? 13.489 -7.292 7.164 1.00 94.88 97 LEU A C 1
ATOM 778 O O . LEU A 1 97 ? 14.102 -7.895 6.288 1.00 94.88 97 LEU A O 1
ATOM 782 N N . ILE A 1 98 ? 13.955 -6.164 7.710 1.00 94.19 98 ILE A N 1
ATOM 783 C CA . ILE A 1 98 ? 15.229 -5.538 7.319 1.00 94.19 98 ILE A CA 1
ATOM 784 C C . ILE A 1 98 ? 16.390 -6.513 7.536 1.00 94.19 98 ILE A C 1
ATOM 786 O O . ILE A 1 98 ? 17.242 -6.676 6.661 1.00 94.19 98 ILE A O 1
ATOM 790 N N . TYR A 1 99 ? 16.421 -7.198 8.680 1.00 95.50 99 TYR A N 1
ATOM 791 C CA . TYR A 1 99 ? 17.432 -8.212 8.961 1.00 95.50 99 TYR A CA 1
ATOM 792 C C . TYR A 1 99 ? 17.396 -9.352 7.930 1.00 95.50 99 TYR A C 1
ATOM 794 O O . TYR A 1 99 ? 18.423 -9.705 7.349 1.00 95.50 99 TYR A O 1
ATOM 802 N N . THR A 1 100 ? 16.203 -9.867 7.631 1.00 94.69 100 THR A N 1
ATOM 803 C CA . THR A 1 100 ? 15.992 -10.942 6.650 1.00 94.69 100 THR A CA 1
ATOM 804 C C . THR A 1 100 ? 16.434 -10.531 5.248 1.00 94.69 100 THR A C 1
ATOM 806 O O . THR A 1 100 ? 17.104 -11.302 4.560 1.00 94.69 100 THR A O 1
ATOM 809 N N . ILE A 1 101 ? 16.119 -9.305 4.825 1.00 92.25 101 ILE A N 1
ATOM 810 C CA . ILE A 1 101 ? 16.538 -8.768 3.527 1.00 92.25 101 ILE A CA 1
ATOM 811 C C . ILE A 1 101 ? 18.071 -8.728 3.438 1.00 92.25 101 ILE A C 1
ATOM 813 O O . ILE A 1 101 ? 18.663 -9.183 2.459 1.00 92.25 101 ILE A O 1
ATOM 817 N N . ASN A 1 102 ? 18.745 -8.246 4.479 1.00 91.56 102 ASN A N 1
ATOM 818 C CA . ASN A 1 102 ? 20.202 -8.146 4.457 1.00 91.56 102 ASN A CA 1
ATOM 819 C C . ASN A 1 102 ? 20.895 -9.517 4.435 1.00 91.56 102 ASN A C 1
ATOM 821 O O . ASN A 1 102 ? 21.868 -9.694 3.702 1.00 91.56 102 ASN A O 1
ATOM 825 N N . VAL A 1 103 ? 20.389 -10.489 5.200 1.00 93.88 103 VAL A N 1
ATOM 826 C CA . VAL A 1 103 ? 21.026 -11.809 5.346 1.00 93.88 103 VAL A CA 1
ATOM 827 C C . VAL A 1 103 ? 20.677 -12.763 4.204 1.00 93.88 103 VAL A C 1
ATOM 829 O O . VAL A 1 103 ? 21.560 -13.465 3.722 1.00 93.88 103 VAL A O 1
ATOM 832 N N . TYR A 1 104 ? 19.421 -12.796 3.754 1.00 91.81 104 TYR A N 1
ATOM 833 C CA . TYR A 1 104 ? 18.946 -13.797 2.791 1.00 91.81 104 TYR A CA 1
ATOM 834 C C . TYR A 1 104 ? 18.715 -13.224 1.393 1.00 91.81 104 TYR A C 1
ATOM 836 O O . TYR A 1 104 ? 19.100 -13.846 0.403 1.00 91.81 104 TYR A O 1
ATOM 844 N N . TYR A 1 105 ? 18.120 -12.033 1.288 1.00 89.19 105 TYR A N 1
ATOM 845 C CA . TYR A 1 105 ? 17.763 -11.461 -0.013 1.00 89.19 105 TYR A CA 1
ATOM 846 C C . TYR A 1 105 ? 18.998 -10.984 -0.784 1.00 89.19 105 TYR A C 1
ATOM 848 O O . TYR A 1 105 ? 19.142 -11.281 -1.968 1.00 89.19 105 TYR A O 1
ATOM 856 N N . SER A 1 106 ? 19.939 -10.322 -0.105 1.00 89.81 106 SER A N 1
ATOM 857 C CA . SER A 1 106 ? 21.177 -9.834 -0.724 1.00 89.81 106 SER A CA 1
ATOM 858 C C . SER A 1 106 ? 22.007 -10.948 -1.399 1.00 89.81 106 SER A C 1
ATOM 860 O O . SER A 1 106 ? 22.271 -10.833 -2.597 1.00 89.81 106 SER A O 1
ATOM 862 N N . PRO A 1 107 ? 22.375 -12.071 -0.739 1.00 91.50 107 PRO A N 1
ATOM 863 C CA . PRO A 1 107 ? 23.110 -13.149 -1.411 1.00 91.50 107 PRO A CA 1
ATOM 864 C C . PRO A 1 107 ? 22.285 -13.890 -2.473 1.00 91.50 107 PRO A C 1
ATOM 866 O O . PRO A 1 107 ? 22.854 -14.315 -3.481 1.00 91.50 107 PRO A O 1
ATOM 869 N N . ALA A 1 108 ? 20.964 -14.014 -2.300 1.00 90.50 108 ALA A N 1
ATOM 870 C CA . ALA A 1 108 ? 20.094 -14.594 -3.322 1.00 90.50 108 ALA A CA 1
ATOM 871 C C . ALA A 1 108 ? 20.118 -13.761 -4.614 1.00 90.50 108 ALA A C 1
ATOM 873 O O . ALA A 1 108 ? 20.276 -14.316 -5.702 1.00 90.50 108 ALA A O 1
ATOM 874 N N . LEU A 1 109 ? 20.065 -12.429 -4.501 1.00 89.50 109 LEU A N 1
ATOM 875 C CA . LEU A 1 109 ? 20.216 -11.535 -5.648 1.00 89.50 109 LEU A CA 1
ATOM 876 C C . LEU A 1 109 ? 21.568 -11.705 -6.340 1.00 89.50 109 LEU A C 1
ATOM 878 O O . LEU A 1 109 ? 21.604 -11.734 -7.566 1.00 89.50 109 LEU A O 1
ATOM 882 N N . LYS A 1 110 ? 22.667 -11.881 -5.595 1.00 90.12 110 LYS A N 1
ATOM 883 C CA . LYS A 1 110 ? 23.992 -12.129 -6.198 1.00 90.12 110 LYS A CA 1
ATOM 884 C C . LYS A 1 110 ? 24.021 -13.415 -7.015 1.00 90.12 110 LYS A C 1
ATOM 886 O O . LYS A 1 110 ? 24.558 -13.430 -8.122 1.00 90.12 110 LYS A O 1
ATOM 891 N N . ALA A 1 111 ? 23.425 -14.488 -6.495 1.00 92.00 111 ALA A N 1
ATOM 892 C CA . ALA A 1 111 ? 23.325 -15.753 -7.217 1.00 92.00 111 ALA A CA 1
ATOM 893 C C . ALA A 1 111 ? 22.522 -15.583 -8.516 1.00 92.00 111 ALA A C 1
ATOM 895 O O . ALA A 1 111 ? 23.003 -15.940 -9.591 1.00 92.00 111 ALA A O 1
ATOM 896 N N . VAL A 1 112 ? 21.342 -14.965 -8.435 1.00 90.00 112 VAL A N 1
ATOM 897 C CA . VAL A 1 112 ? 20.471 -14.716 -9.594 1.00 90.00 112 VAL A CA 1
ATOM 898 C C . VAL A 1 112 ? 21.141 -13.785 -10.612 1.00 90.00 112 VAL A C 1
ATOM 900 O O . VAL A 1 112 ? 21.105 -14.054 -11.809 1.00 90.00 112 VAL A O 1
ATOM 903 N N . SER A 1 113 ? 21.847 -12.751 -10.156 1.00 91.00 113 SER A N 1
ATOM 904 C CA . SER A 1 113 ? 22.621 -11.846 -11.012 1.00 91.00 113 SER A CA 1
ATOM 905 C C . SER A 1 113 ? 23.676 -12.586 -11.835 1.00 91.00 113 SER A C 1
ATOM 907 O O . SER A 1 113 ? 23.846 -12.293 -13.019 1.00 91.00 113 SER A O 1
ATOM 909 N N . ARG A 1 114 ? 24.353 -13.580 -11.236 1.00 90.50 114 ARG A N 1
ATOM 910 C CA . ARG A 1 114 ? 25.308 -14.437 -11.954 1.00 90.50 114 ARG A CA 1
ATOM 911 C C . ARG A 1 114 ? 24.625 -15.337 -12.976 1.00 90.50 114 ARG A C 1
ATOM 913 O O . ARG A 1 114 ? 25.154 -15.476 -14.072 1.00 90.50 114 ARG A O 1
ATOM 920 N N . PHE A 1 115 ? 23.461 -15.901 -12.656 1.00 91.44 115 PHE A N 1
ATOM 921 C CA . PHE A 1 115 ? 22.695 -16.713 -13.608 1.00 91.44 115 PHE A CA 1
ATOM 922 C C . PHE A 1 115 ? 22.200 -15.905 -14.813 1.00 91.44 115 PHE A C 1
ATOM 924 O O . PHE A 1 115 ? 22.237 -16.408 -15.932 1.00 91.44 115 PHE A O 1
ATOM 931 N N . LEU A 1 116 ? 21.769 -14.657 -14.606 1.00 88.69 116 LEU A N 1
ATOM 932 C CA . LEU A 1 116 ? 21.291 -13.783 -15.683 1.00 88.69 116 LEU A CA 1
ATOM 933 C C . LEU A 1 116 ? 22.407 -12.991 -16.387 1.00 88.69 116 LEU A C 1
ATOM 935 O O . LEU A 1 116 ? 22.101 -12.209 -17.284 1.00 88.69 116 LEU A O 1
ATOM 939 N N . HIS A 1 117 ? 23.681 -13.158 -16.000 1.00 90.06 117 HIS A N 1
ATOM 940 C CA . HIS A 1 117 ? 24.806 -12.349 -16.502 1.00 90.06 117 HIS A CA 1
ATOM 941 C C . HIS A 1 117 ? 24.539 -10.829 -16.445 1.00 90.06 117 HIS A C 1
ATOM 943 O O . HIS A 1 117 ? 24.932 -10.070 -17.331 1.00 90.06 117 HIS A O 1
ATOM 949 N N . MET A 1 118 ? 23.868 -10.371 -15.388 1.00 86.44 118 MET A N 1
ATOM 950 C CA . MET A 1 118 ? 23.473 -8.972 -15.217 1.00 86.44 118 MET A CA 1
ATOM 951 C C . MET A 1 118 ? 24.174 -8.350 -14.002 1.00 86.44 118 MET A C 1
ATOM 953 O O . MET A 1 118 ? 24.761 -9.064 -13.189 1.00 86.44 118 MET A O 1
ATOM 957 N N . ASN A 1 119 ? 24.144 -7.019 -13.878 1.00 85.75 119 ASN A N 1
ATOM 958 C CA . ASN A 1 119 ? 24.681 -6.319 -12.707 1.00 85.75 119 ASN A CA 1
ATOM 959 C C . ASN A 1 119 ? 23.767 -6.515 -11.482 1.00 85.75 119 ASN A C 1
ATOM 961 O O . ASN A 1 119 ? 22.544 -6.435 -11.624 1.00 85.75 119 ASN A O 1
ATOM 965 N N . GLU A 1 120 ? 24.343 -6.684 -10.286 1.00 84.62 120 GLU A N 1
ATOM 966 C CA . GLU A 1 120 ? 23.598 -7.002 -9.050 1.00 84.62 120 GLU A CA 1
ATOM 967 C C . GLU A 1 120 ? 22.528 -5.944 -8.741 1.00 84.62 120 GLU A C 1
ATOM 969 O O . GLU A 1 120 ? 21.397 -6.268 -8.377 1.00 84.62 120 GLU A O 1
ATOM 974 N N . HIS A 1 121 ? 22.857 -4.672 -8.981 1.00 80.75 121 HIS A N 1
ATOM 975 C CA . HIS A 1 121 ? 21.929 -3.552 -8.820 1.00 80.75 121 HIS A CA 1
ATOM 976 C C . HIS A 1 121 ? 20.740 -3.627 -9.784 1.00 80.75 121 HIS A C 1
ATOM 978 O O . HIS A 1 121 ? 19.596 -3.448 -9.371 1.00 80.75 121 HIS A O 1
ATOM 984 N N . LEU A 1 122 ? 20.995 -3.931 -11.060 1.00 80.94 122 LEU A N 1
ATOM 985 C CA . LEU A 1 122 ? 19.945 -4.020 -12.075 1.00 80.94 122 LEU A CA 1
ATOM 986 C C . LEU A 1 122 ? 19.036 -5.231 -11.814 1.00 80.94 122 LEU A C 1
ATOM 988 O O . LEU A 1 122 ? 17.819 -5.138 -11.977 1.00 80.94 122 LEU A O 1
ATOM 992 N N . ALA A 1 123 ? 19.611 -6.349 -11.360 1.00 87.06 123 ALA A N 1
ATOM 993 C CA . ALA A 1 123 ? 18.863 -7.545 -10.982 1.00 87.06 123 ALA A CA 1
ATOM 994 C C . ALA A 1 123 ? 17.957 -7.280 -9.769 1.00 87.06 123 ALA A C 1
ATOM 996 O O . ALA A 1 123 ? 16.781 -7.638 -9.798 1.00 87.06 123 ALA A O 1
ATOM 997 N N . GLY A 1 124 ? 18.471 -6.587 -8.746 1.00 86.94 124 GLY A N 1
ATOM 998 C CA . GLY A 1 124 ? 17.700 -6.207 -7.562 1.00 86.94 124 GLY A CA 1
ATOM 999 C C . GLY A 1 124 ? 16.513 -5.298 -7.882 1.00 86.94 124 GLY A C 1
ATOM 1000 O O . GLY A 1 124 ? 15.395 -5.600 -7.468 1.00 86.94 124 GLY A O 1
ATOM 1001 N N . VAL A 1 125 ? 16.733 -4.231 -8.661 1.00 82.38 125 VAL A N 1
ATOM 1002 C CA . VAL A 1 125 ? 15.665 -3.293 -9.057 1.00 82.38 125 VAL A CA 1
ATOM 1003 C C . VAL A 1 125 ? 14.591 -4.001 -9.887 1.00 82.38 125 VAL A C 1
ATOM 1005 O O . VAL A 1 125 ? 13.403 -3.829 -9.626 1.00 82.38 125 VAL A O 1
ATOM 1008 N N . THR A 1 126 ? 14.988 -4.853 -10.835 1.00 86.75 126 THR A N 1
ATOM 1009 C CA . THR A 1 126 ? 14.040 -5.547 -11.723 1.00 86.75 126 THR A CA 1
ATOM 1010 C C . THR A 1 126 ? 13.210 -6.593 -10.980 1.00 86.75 126 THR A C 1
ATOM 1012 O O . THR A 1 126 ? 11.993 -6.631 -11.140 1.00 86.75 126 THR A O 1
ATOM 1015 N N . LEU A 1 127 ? 13.833 -7.433 -10.144 1.00 88.38 127 LEU A N 1
ATOM 1016 C CA . LEU A 1 127 ? 13.118 -8.472 -9.391 1.00 88.38 127 LEU A CA 1
ATOM 1017 C C . LEU A 1 127 ? 12.192 -7.876 -8.329 1.00 88.38 127 LEU A C 1
ATOM 1019 O O . LEU A 1 127 ? 11.077 -8.364 -8.152 1.00 88.38 127 LEU A O 1
ATOM 1023 N N . MET A 1 128 ? 12.617 -6.792 -7.673 1.00 86.94 128 MET A N 1
ATOM 1024 C CA . MET A 1 128 ? 11.771 -6.052 -6.736 1.00 86.94 128 MET A CA 1
ATOM 1025 C C . MET A 1 128 ? 10.568 -5.424 -7.452 1.00 86.94 128 MET A C 1
ATOM 1027 O O . MET A 1 128 ? 9.435 -5.562 -6.989 1.00 86.94 128 MET A O 1
ATOM 1031 N N . ALA A 1 129 ? 10.792 -4.786 -8.607 1.00 85.38 129 ALA A N 1
ATOM 1032 C CA . ALA A 1 129 ? 9.720 -4.211 -9.416 1.00 85.38 129 ALA A CA 1
ATOM 1033 C C . ALA A 1 129 ? 8.748 -5.287 -9.928 1.00 85.38 129 ALA A C 1
ATOM 1035 O O . ALA A 1 129 ? 7.534 -5.100 -9.856 1.00 85.38 129 ALA A O 1
ATOM 1036 N N . PHE A 1 130 ? 9.258 -6.434 -10.383 1.00 88.62 130 PHE A N 1
ATOM 1037 C CA . PHE A 1 130 ? 8.444 -7.557 -10.844 1.00 88.62 130 PHE A CA 1
ATOM 1038 C C . PHE A 1 130 ? 7.606 -8.173 -9.715 1.00 88.62 130 PHE A C 1
ATOM 1040 O O . PHE A 1 130 ? 6.412 -8.410 -9.895 1.00 88.62 130 PHE A O 1
ATOM 1047 N N . GLY A 1 131 ? 8.193 -8.384 -8.532 1.00 88.38 131 GLY A N 1
ATOM 1048 C CA . GLY A 1 131 ? 7.477 -8.898 -7.361 1.00 88.38 131 GLY A CA 1
ATOM 1049 C C . GLY A 1 131 ? 6.327 -7.982 -6.936 1.00 88.38 131 GLY A C 1
ATOM 1050 O O . GLY A 1 131 ? 5.199 -8.442 -6.776 1.00 88.38 131 GLY A O 1
ATOM 1051 N N . ASN A 1 132 ? 6.584 -6.674 -6.851 1.00 87.44 132 ASN A N 1
ATOM 1052 C CA . ASN A 1 132 ? 5.556 -5.699 -6.483 1.00 87.44 132 ASN A CA 1
ATOM 1053 C C . ASN A 1 132 ? 4.455 -5.589 -7.549 1.00 87.44 132 ASN A C 1
ATOM 1055 O O . ASN A 1 132 ? 3.270 -5.593 -7.223 1.00 87.44 132 ASN A O 1
ATOM 1059 N N . THR A 1 133 ? 4.838 -5.531 -8.827 1.00 86.00 133 THR A N 1
ATOM 1060 C CA . THR A 1 133 ? 3.885 -5.346 -9.934 1.00 86.00 133 THR A CA 1
ATOM 1061 C C . THR A 1 133 ? 3.038 -6.593 -10.176 1.00 86.00 133 THR A C 1
ATOM 1063 O O . THR A 1 133 ? 1.866 -6.474 -10.507 1.00 86.00 133 THR A O 1
ATOM 1066 N N . SER A 1 134 ? 3.591 -7.797 -9.998 1.00 88.69 134 SER A N 1
ATOM 1067 C CA . SER A 1 134 ? 2.833 -9.044 -10.176 1.00 88.69 134 SER A CA 1
ATOM 1068 C C . SER A 1 134 ? 1.749 -9.211 -9.111 1.00 88.69 134 SER A C 1
ATOM 1070 O O . SER A 1 134 ? 0.608 -9.511 -9.456 1.00 88.69 134 SER A O 1
ATOM 1072 N N . ALA A 1 135 ? 2.064 -8.953 -7.838 1.00 86.19 135 ALA A N 1
ATOM 1073 C CA . ALA A 1 135 ? 1.074 -8.976 -6.763 1.00 86.19 135 ALA A CA 1
ATOM 1074 C C . ALA A 1 135 ? -0.045 -7.947 -6.997 1.00 86.19 135 ALA A C 1
ATOM 1076 O O . ALA A 1 135 ? -1.224 -8.282 -6.862 1.00 86.19 135 ALA A O 1
ATOM 1077 N N . ASP A 1 136 ? 0.318 -6.728 -7.412 1.00 84.94 136 ASP A N 1
ATOM 1078 C CA . ASP A 1 136 ? -0.647 -5.695 -7.792 1.00 84.94 136 ASP A CA 1
ATOM 1079 C C . ASP A 1 136 ? -1.510 -6.164 -8.973 1.00 84.94 136 ASP A C 1
ATOM 1081 O O . ASP A 1 136 ? -2.734 -6.145 -8.889 1.00 84.94 136 ASP A O 1
ATOM 1085 N N . PHE A 1 137 ? -0.913 -6.696 -10.039 1.00 84.69 137 PHE A N 1
ATOM 1086 C CA . PHE A 1 137 ? -1.648 -7.205 -11.199 1.00 84.69 137 PHE A CA 1
ATOM 1087 C C . PHE A 1 137 ? -2.703 -8.254 -10.816 1.00 84.69 137 PHE A C 1
ATOM 1089 O O . PHE A 1 137 ? -3.852 -8.153 -11.248 1.00 84.69 137 PHE A O 1
ATOM 1096 N N . PHE A 1 138 ? -2.357 -9.219 -9.959 1.00 85.81 138 PHE A N 1
ATOM 1097 C CA . PHE A 1 138 ? -3.313 -10.226 -9.492 1.00 85.81 138 PHE A CA 1
ATOM 1098 C C . PHE A 1 138 ? -4.418 -9.636 -8.603 1.00 85.81 138 PHE A C 1
ATOM 1100 O O . PHE A 1 138 ? -5.583 -10.003 -8.761 1.00 85.81 138 PHE A O 1
ATOM 1107 N N . ALA A 1 139 ? -4.095 -8.698 -7.707 1.00 83.19 139 ALA A N 1
ATOM 1108 C CA . ALA A 1 139 ? -5.091 -8.024 -6.866 1.00 83.19 139 ALA A CA 1
ATOM 1109 C C . ALA A 1 139 ? -6.097 -7.210 -7.699 1.00 83.19 139 ALA A C 1
ATOM 1111 O O . ALA A 1 139 ? -7.298 -7.168 -7.412 1.00 83.19 139 ALA A O 1
ATOM 1112 N N . ASN A 1 140 ? -5.602 -6.597 -8.767 1.00 84.00 140 ASN A N 1
ATOM 1113 C CA . ASN A 1 140 ? -6.400 -5.825 -9.699 1.00 84.00 140 ASN A CA 1
ATOM 1114 C C . ASN A 1 140 ? -7.265 -6.710 -10.587 1.00 84.00 140 ASN A C 1
ATOM 1116 O O . ASN A 1 140 ? -8.437 -6.390 -10.771 1.00 84.00 140 ASN A O 1
ATOM 1120 N N . LEU A 1 141 ? -6.748 -7.859 -11.035 1.00 81.75 141 LEU A N 1
ATOM 1121 C CA . LEU A 1 141 ? -7.527 -8.870 -11.750 1.00 81.75 141 LEU A CA 1
ATOM 1122 C C . LEU A 1 141 ? -8.709 -9.377 -10.907 1.00 81.75 141 LEU A C 1
ATOM 1124 O O . LEU A 1 141 ? -9.820 -9.481 -11.416 1.00 81.75 141 LEU A O 1
ATOM 1128 N N . ALA A 1 142 ? -8.499 -9.595 -9.605 1.00 80.00 142 ALA A N 1
ATOM 1129 C CA . ALA A 1 142 ? -9.564 -9.970 -8.672 1.00 80.00 142 ALA A CA 1
ATOM 1130 C C . ALA A 1 142 ? -10.619 -8.865 -8.454 1.00 80.00 142 ALA A C 1
ATOM 1132 O O . ALA A 1 142 ? -11.712 -9.140 -7.970 1.00 80.00 142 ALA A O 1
ATOM 1133 N N . SER A 1 143 ? -10.311 -7.612 -8.804 1.00 70.94 143 SER A N 1
ATOM 1134 C CA . SER A 1 143 ? -11.213 -6.464 -8.638 1.00 70.94 143 SER A CA 1
ATOM 1135 C C . SER A 1 143 ? -11.862 -5.993 -9.945 1.00 70.94 143 SER A C 1
ATOM 1137 O O . SER A 1 143 ? -12.667 -5.060 -9.905 1.00 70.94 143 SER A O 1
ATOM 1139 N N . VAL A 1 144 ? -11.569 -6.641 -11.082 1.00 69.81 144 VAL A N 1
ATOM 1140 C CA . VAL A 1 144 ? -12.109 -6.283 -12.410 1.00 69.81 144 VAL A CA 1
ATOM 1141 C C . VAL A 1 144 ? -13.640 -6.316 -12.441 1.00 69.81 144 VAL A C 1
ATOM 1143 O O . VAL A 1 144 ? -14.255 -5.470 -13.085 1.00 69.81 144 VAL A O 1
ATOM 1146 N N . GLU A 1 145 ? -14.276 -7.221 -11.693 1.00 63.06 145 GLU A N 1
ATOM 1147 C CA . GLU A 1 145 ? -15.742 -7.347 -11.658 1.00 63.06 145 GLU A CA 1
ATOM 1148 C C . GLU A 1 145 ? -16.448 -6.098 -11.094 1.00 63.06 145 GLU A C 1
ATOM 1150 O O . GLU A 1 145 ? -17.604 -5.823 -11.420 1.00 63.06 145 GLU A O 1
ATOM 1155 N N . ARG A 1 146 ? -15.747 -5.283 -10.295 1.00 65.06 146 ARG A N 1
ATOM 1156 C CA . ARG A 1 146 ? -16.333 -4.149 -9.563 1.00 65.06 146 ARG A CA 1
ATOM 1157 C C . ARG A 1 146 ? -16.397 -2.832 -10.350 1.00 65.06 146 ARG A C 1
ATOM 1159 O O . ARG A 1 146 ? -16.712 -1.809 -9.754 1.00 65.06 146 ARG A O 1
ATOM 1166 N N . HIS A 1 147 ? -16.113 -2.830 -11.661 1.00 64.75 147 HIS A N 1
ATOM 1167 C CA . HIS A 1 147 ? -16.135 -1.626 -12.522 1.00 64.75 147 HIS A CA 1
ATOM 1168 C C . HIS A 1 147 ? -15.318 -0.440 -11.961 1.00 64.75 147 HIS A C 1
ATOM 1170 O O . HIS A 1 147 ? -15.603 0.729 -12.225 1.00 64.75 147 HIS A O 1
ATOM 1176 N N . VAL A 1 148 ? -14.282 -0.732 -11.172 1.00 70.81 148 VAL A N 1
ATOM 1177 C CA . VAL A 1 148 ? -13.405 0.284 -10.584 1.00 70.81 148 VAL A CA 1
ATOM 1178 C C . VAL A 1 148 ? -12.390 0.726 -11.648 1.00 70.81 148 VAL A C 1
ATOM 1180 O O . VAL A 1 148 ? -11.886 -0.130 -12.382 1.00 70.81 148 VAL A O 1
ATOM 1183 N N . PRO A 1 149 ? -12.039 2.024 -11.753 1.00 72.25 149 PRO A N 1
ATOM 1184 C CA . PRO A 1 149 ? -10.997 2.517 -12.659 1.00 72.25 149 PRO A CA 1
ATOM 1185 C C . PRO A 1 149 ? -9.586 2.114 -12.183 1.00 72.25 149 PRO A C 1
ATOM 1187 O O . PRO A 1 149 ? -8.762 2.942 -11.793 1.00 72.25 149 PRO A O 1
ATOM 1190 N N . VAL A 1 150 ? -9.311 0.812 -12.238 1.00 79.12 150 VAL A N 1
ATOM 1191 C CA . VAL A 1 150 ? -8.095 0.136 -11.772 1.00 79.12 150 VAL A CA 1
ATOM 1192 C C . VAL A 1 150 ? -6.826 0.741 -12.380 1.00 79.12 150 VAL A C 1
ATOM 1194 O O . VAL A 1 150 ? -5.898 1.107 -11.663 1.00 79.12 150 VAL A O 1
ATOM 1197 N N . PHE A 1 151 ? -6.806 0.931 -13.702 1.00 75.12 151 PHE A N 1
ATOM 1198 C CA . PHE A 1 151 ? -5.626 1.443 -14.404 1.00 75.12 151 PHE A CA 1
ATOM 1199 C C . PHE A 1 151 ? -5.245 2.866 -13.979 1.00 75.12 151 PHE A C 1
ATOM 1201 O O . PHE A 1 151 ? -4.066 3.155 -13.783 1.00 75.12 151 PHE A O 1
ATOM 1208 N N . ALA A 1 152 ? -6.232 3.753 -13.815 1.00 78.62 152 ALA A N 1
ATOM 1209 C CA . ALA A 1 152 ? -5.987 5.134 -13.407 1.00 78.62 152 ALA A CA 1
ATOM 1210 C C . ALA A 1 152 ? -5.493 5.210 -11.953 1.00 78.62 152 ALA A C 1
ATOM 1212 O O . ALA A 1 152 ? -4.555 5.953 -11.659 1.00 78.62 152 ALA A O 1
ATOM 1213 N N . ASN A 1 153 ? -6.082 4.406 -11.062 1.00 81.62 153 ASN A N 1
ATOM 1214 C CA . ASN A 1 153 ? -5.681 4.327 -9.660 1.00 81.62 153 ASN A CA 1
ATOM 1215 C C . ASN A 1 153 ? -4.232 3.837 -9.505 1.00 81.62 153 ASN A C 1
ATOM 1217 O O . ASN A 1 153 ? -3.428 4.471 -8.820 1.00 81.62 153 ASN A O 1
ATOM 1221 N N . ASN A 1 154 ? -3.870 2.754 -10.192 1.00 81.94 154 ASN A N 1
ATOM 1222 C CA . ASN A 1 154 ? -2.532 2.176 -10.068 1.00 81.94 154 ASN A CA 1
ATOM 1223 C C . ASN A 1 154 ? -1.468 3.071 -10.689 1.00 81.94 154 ASN A C 1
ATOM 1225 O O . ASN A 1 154 ? -0.398 3.237 -10.108 1.00 81.94 154 ASN A O 1
ATOM 1229 N N . LEU A 1 155 ? -1.770 3.698 -11.830 1.00 82.69 155 LEU A N 1
ATOM 1230 C CA . LEU A 1 155 ? -0.869 4.661 -12.454 1.00 82.69 155 LEU A CA 1
ATOM 1231 C C . LEU A 1 155 ? -0.610 5.854 -11.527 1.00 82.69 155 LEU A C 1
ATOM 1233 O O . LEU A 1 155 ? 0.541 6.238 -11.331 1.00 82.69 155 LEU A O 1
ATOM 1237 N N . SER A 1 156 ? -1.660 6.411 -10.914 1.00 84.06 156 SER A N 1
ATOM 1238 C CA . SER A 1 156 ? -1.520 7.508 -9.950 1.00 84.06 156 SER A CA 1
ATOM 1239 C C . SER A 1 156 ? -0.685 7.095 -8.737 1.00 84.06 156 SER A C 1
ATOM 1241 O O . SER A 1 156 ? 0.166 7.862 -8.288 1.00 84.06 156 SER A O 1
ATOM 1243 N N . SER A 1 157 ? -0.905 5.885 -8.218 1.00 85.50 157 SER A N 1
ATOM 1244 C CA . SER A 1 157 ? -0.149 5.339 -7.087 1.00 85.50 157 SER A CA 1
ATOM 1245 C C . SER A 1 157 ? 1.334 5.154 -7.429 1.00 85.50 157 SER A C 1
ATOM 1247 O O . SER A 1 157 ? 2.210 5.629 -6.706 1.00 85.50 157 SER A O 1
ATOM 1249 N N . ALA A 1 158 ? 1.632 4.551 -8.581 1.00 83.94 158 ALA A N 1
ATOM 1250 C CA . ALA A 1 158 ? 2.997 4.346 -9.053 1.00 83.94 158 ALA A CA 1
ATOM 1251 C C . ALA A 1 158 ? 3.737 5.677 -9.261 1.00 83.94 158 ALA A C 1
ATOM 1253 O O . ALA A 1 158 ? 4.863 5.837 -8.789 1.00 83.94 158 ALA A O 1
ATOM 1254 N N . LEU A 1 159 ? 3.093 6.662 -9.899 1.00 84.56 159 LEU A N 1
ATOM 1255 C CA . LEU A 1 159 ? 3.672 7.995 -10.095 1.00 84.56 159 LEU A CA 1
ATOM 1256 C C . LEU A 1 159 ? 3.917 8.723 -8.768 1.00 84.56 159 LEU A C 1
ATOM 1258 O O . LEU A 1 159 ? 4.948 9.384 -8.614 1.00 84.56 159 LEU A O 1
ATOM 1262 N N . PHE A 1 160 ? 3.001 8.586 -7.805 1.00 88.81 160 PHE A N 1
ATOM 1263 C CA . PHE A 1 160 ? 3.156 9.155 -6.468 1.00 88.81 160 PHE A CA 1
ATOM 1264 C C . PHE A 1 160 ? 4.378 8.566 -5.759 1.00 88.81 160 PHE A C 1
ATOM 1266 O O . PHE A 1 160 ? 5.215 9.318 -5.258 1.00 88.81 160 PHE A O 1
ATOM 1273 N N . VAL A 1 161 ? 4.525 7.237 -5.772 1.00 87.81 161 VAL A N 1
ATOM 1274 C CA . VAL A 1 161 ? 5.673 6.562 -5.159 1.00 87.81 161 VAL A CA 1
ATOM 1275 C C . VAL A 1 161 ? 6.968 6.986 -5.840 1.00 87.81 161 VAL A C 1
ATOM 1277 O O . VAL A 1 161 ? 7.877 7.421 -5.141 1.00 87.81 161 VAL A O 1
ATOM 1280 N N . ILE A 1 162 ? 7.065 6.942 -7.171 1.00 86.00 162 ILE A N 1
ATOM 1281 C CA . ILE A 1 162 ? 8.292 7.318 -7.898 1.00 86.00 162 ILE A CA 1
ATOM 1282 C C . ILE A 1 162 ? 8.695 8.767 -7.588 1.00 86.00 162 ILE A C 1
ATOM 1284 O O . ILE A 1 162 ? 9.854 9.029 -7.273 1.00 86.00 162 ILE A O 1
ATOM 1288 N N . THR A 1 163 ? 7.740 9.699 -7.608 1.00 87.06 163 THR A N 1
ATOM 1289 C CA . THR A 1 163 ? 8.020 11.128 -7.400 1.00 87.06 163 THR A CA 1
ATOM 1290 C C . THR A 1 163 ? 8.396 11.431 -5.951 1.00 87.06 163 THR A C 1
ATOM 1292 O O . THR A 1 163 ? 9.410 12.078 -5.700 1.00 87.06 163 THR A O 1
ATOM 1295 N N . ILE A 1 164 ? 7.605 10.957 -4.981 1.00 91.50 164 ILE A N 1
ATOM 1296 C CA . ILE A 1 164 ? 7.822 11.271 -3.563 1.00 91.50 164 ILE A CA 1
ATOM 1297 C C . ILE A 1 164 ? 8.998 10.479 -2.999 1.00 91.50 164 ILE A C 1
ATOM 1299 O O . ILE A 1 164 ? 9.885 11.071 -2.386 1.00 91.50 164 ILE A O 1
ATOM 1303 N N . SER A 1 165 ? 9.042 9.160 -3.210 1.00 89.38 165 SER A N 1
ATOM 1304 C CA . SER A 1 165 ? 10.143 8.344 -2.688 1.00 89.38 165 SER A CA 1
ATOM 1305 C C . SER A 1 165 ? 11.451 8.657 -3.411 1.00 89.38 165 SER A C 1
ATOM 1307 O O . SER A 1 165 ? 12.455 8.900 -2.747 1.00 89.38 165 SER A O 1
ATOM 1309 N N . GLY A 1 166 ? 11.436 8.762 -4.745 1.00 85.06 166 GLY A N 1
ATOM 1310 C CA . GLY A 1 166 ? 12.609 9.138 -5.534 1.00 85.06 166 GLY A CA 1
ATOM 1311 C C . GLY A 1 166 ? 13.124 10.533 -5.182 1.00 85.06 166 GLY A C 1
ATOM 1312 O O . GLY A 1 166 ? 14.322 10.707 -4.961 1.00 85.06 166 GLY A O 1
ATOM 1313 N N . GLY A 1 167 ? 12.223 11.512 -5.038 1.00 86.56 167 GLY A N 1
ATOM 1314 C CA . GLY A 1 167 ? 12.574 12.868 -4.612 1.00 86.56 167 GLY A CA 1
ATOM 1315 C C . GLY A 1 167 ? 13.169 12.916 -3.203 1.00 86.56 167 GLY A C 1
ATOM 1316 O O . GLY A 1 167 ? 14.165 13.602 -2.977 1.00 86.56 167 GLY A O 1
ATOM 1317 N N . LEU A 1 168 ? 12.619 12.142 -2.262 1.00 90.00 168 LEU A N 1
ATOM 1318 C CA . LEU A 1 168 ? 13.143 12.056 -0.899 1.00 90.00 168 LEU A CA 1
ATOM 1319 C C . LEU A 1 168 ? 14.531 11.401 -0.855 1.00 90.00 168 LEU A C 1
ATOM 1321 O O . LEU A 1 168 ? 15.410 11.867 -0.135 1.00 90.00 168 LEU A O 1
ATOM 1325 N N . ILE A 1 169 ? 14.749 10.351 -1.648 1.00 87.88 169 ILE A N 1
ATOM 1326 C CA . ILE A 1 169 ? 16.046 9.672 -1.765 1.00 87.88 169 ILE A CA 1
ATOM 1327 C C . ILE A 1 169 ? 17.103 10.632 -2.325 1.00 87.88 169 ILE A C 1
ATOM 1329 O O . ILE A 1 169 ? 18.203 10.719 -1.776 1.00 87.88 169 ILE A O 1
ATOM 1333 N N . PHE A 1 170 ? 16.747 11.405 -3.356 1.00 84.81 170 PHE A N 1
ATOM 1334 C CA . PHE A 1 170 ? 17.614 12.441 -3.919 1.00 84.81 170 PHE A CA 1
ATOM 1335 C C . PHE A 1 170 ? 17.943 13.545 -2.902 1.00 84.81 170 PHE A C 1
ATOM 1337 O O . PHE A 1 170 ? 19.069 14.036 -2.866 1.00 84.81 170 PHE A O 1
ATOM 1344 N N . TYR A 1 171 ? 16.983 13.904 -2.043 1.00 89.19 171 TYR A N 1
ATOM 1345 C CA . TYR A 1 171 ? 17.175 14.901 -0.990 1.00 89.19 171 TYR A CA 1
ATOM 1346 C C . TYR A 1 171 ? 18.093 14.413 0.143 1.00 89.19 171 TYR A C 1
ATOM 1348 O O . TYR A 1 171 ? 18.958 15.155 0.600 1.00 89.19 171 TYR A O 1
ATOM 1356 N N . ILE A 1 172 ? 17.919 13.171 0.608 1.00 91.38 172 ILE A N 1
ATOM 1357 C CA . ILE A 1 172 ? 18.665 12.625 1.755 1.00 91.38 172 ILE A CA 1
ATOM 1358 C C . ILE A 1 172 ? 20.100 12.242 1.374 1.00 91.38 172 ILE A C 1
ATOM 1360 O O . ILE A 1 172 ? 21.013 12.352 2.191 1.00 91.38 172 ILE A O 1
ATOM 1364 N N . SER A 1 173 ? 20.323 11.744 0.161 1.00 81.56 173 SER A N 1
ATOM 1365 C CA . SER A 1 173 ? 21.638 11.275 -0.274 1.00 81.56 173 SER A CA 1
ATOM 1366 C C . SER A 1 173 ? 21.912 11.743 -1.698 1.00 81.56 173 SER A C 1
ATOM 1368 O O . SER A 1 173 ? 21.479 11.087 -2.641 1.00 81.56 173 SER A O 1
ATOM 1370 N N . PRO A 1 174 ? 22.653 12.849 -1.889 1.00 77.88 174 PRO A N 1
ATOM 1371 C CA . PRO A 1 174 ? 23.050 13.288 -3.218 1.00 77.88 174 PRO A CA 1
ATOM 1372 C C . PRO A 1 174 ? 24.138 12.349 -3.762 1.00 77.88 174 PRO A C 1
ATOM 1374 O O . PRO A 1 174 ? 25.333 12.556 -3.559 1.00 77.88 174 PRO A O 1
ATOM 1377 N N . PHE A 1 175 ? 23.729 11.275 -4.437 1.00 75.19 175 PHE A N 1
ATOM 1378 C CA . PHE A 1 175 ? 24.630 10.402 -5.189 1.00 75.19 175 PHE A CA 1
ATOM 1379 C C . PHE A 1 175 ? 24.788 10.904 -6.626 1.00 75.19 175 PHE A C 1
ATOM 1381 O O . PHE A 1 175 ? 23.878 11.476 -7.227 1.00 75.19 175 PHE A O 1
ATOM 1388 N N . LYS A 1 176 ? 25.964 10.660 -7.210 1.00 74.12 176 LYS A N 1
ATOM 1389 C CA . LYS A 1 176 ? 26.232 10.970 -8.616 1.00 74.12 176 LYS A CA 1
ATOM 1390 C C . LYS A 1 176 ? 25.535 9.928 -9.493 1.00 74.12 176 LYS A C 1
ATOM 1392 O O . LYS A 1 176 ? 26.061 8.841 -9.710 1.00 74.12 176 LYS A O 1
ATOM 1397 N N . MET A 1 177 ? 24.327 10.248 -9.940 1.00 69.62 177 MET A N 1
ATOM 1398 C CA . MET A 1 177 ? 23.516 9.364 -10.774 1.00 69.62 177 MET A CA 1
ATOM 1399 C C . MET A 1 177 ? 24.019 9.364 -12.224 1.00 69.62 177 MET A C 1
ATOM 1401 O O . MET A 1 177 ? 24.447 10.399 -12.740 1.00 69.62 177 MET A O 1
ATOM 1405 N N . ASN A 1 178 ? 23.975 8.208 -12.891 1.00 80.50 178 ASN A N 1
ATOM 1406 C CA . ASN A 1 178 ? 24.338 8.110 -14.302 1.00 80.50 178 ASN A CA 1
ATOM 1407 C C . ASN A 1 178 ? 23.244 8.764 -15.162 1.00 80.50 178 ASN A C 1
ATOM 1409 O O . ASN A 1 178 ? 22.183 8.176 -15.368 1.00 80.50 178 ASN A O 1
ATOM 1413 N N . SER A 1 179 ? 23.504 9.969 -15.676 1.00 79.38 179 SER A N 1
ATOM 1414 C CA . SER A 1 179 ? 22.512 10.768 -16.408 1.00 79.38 179 SER A CA 1
ATOM 1415 C C . SER A 1 179 ? 21.897 10.023 -17.595 1.00 79.38 179 SER A C 1
ATOM 1417 O O . SER A 1 179 ? 20.716 10.198 -17.874 1.00 79.38 179 SER A O 1
ATOM 1419 N N . TYR A 1 180 ? 22.664 9.157 -18.264 1.00 83.62 180 TYR A N 1
ATOM 1420 C CA . TYR A 1 180 ? 22.161 8.358 -19.382 1.00 83.62 180 TYR A CA 1
ATOM 1421 C C . TYR A 1 180 ? 21.055 7.380 -18.957 1.00 83.62 180 TYR A C 1
ATOM 1423 O O . TYR A 1 180 ? 20.027 7.269 -19.623 1.00 83.62 180 TYR A O 1
ATOM 1431 N N . GLU A 1 181 ? 21.241 6.689 -17.832 1.00 79.12 181 GLU A N 1
ATOM 1432 C CA . GLU A 1 181 ? 20.269 5.712 -17.336 1.00 79.12 181 GLU A CA 1
ATOM 1433 C C . GLU A 1 181 ? 19.011 6.391 -16.800 1.00 79.12 181 GLU A C 1
ATOM 1435 O O . GLU A 1 181 ? 17.909 5.949 -17.120 1.00 79.12 181 GLU A O 1
ATOM 1440 N N . THR A 1 182 ? 19.166 7.497 -16.066 1.00 78.69 182 THR A N 1
ATOM 1441 C CA . THR A 1 182 ? 18.039 8.278 -15.537 1.00 78.69 182 THR A CA 1
ATOM 1442 C C . THR A 1 182 ? 17.199 8.886 -16.659 1.00 78.69 182 THR A C 1
ATOM 1444 O O . THR A 1 182 ? 15.977 8.779 -16.636 1.00 78.69 182 THR A O 1
ATOM 1447 N N . VAL A 1 183 ? 17.829 9.500 -17.668 1.00 84.75 183 VAL A N 1
ATOM 1448 C CA . VAL A 1 183 ? 17.103 10.103 -18.800 1.00 84.75 183 VAL A CA 1
ATOM 1449 C C . VAL A 1 183 ? 16.358 9.036 -19.596 1.00 84.75 183 VAL A C 1
ATOM 1451 O O . VAL A 1 183 ? 15.215 9.259 -19.988 1.00 84.75 183 VAL A O 1
ATOM 1454 N N . ARG A 1 184 ? 16.969 7.861 -19.798 1.00 83.94 184 ARG A N 1
ATOM 1455 C CA . ARG A 1 184 ? 16.307 6.721 -20.439 1.00 83.94 184 ARG A CA 1
ATOM 1456 C C . ARG A 1 184 ? 15.053 6.301 -19.667 1.00 83.94 184 ARG A C 1
ATOM 1458 O O . ARG A 1 184 ? 14.014 6.114 -20.290 1.00 83.94 184 ARG A O 1
ATOM 1465 N N . ASP A 1 185 ? 15.140 6.173 -18.345 1.00 81.81 185 ASP A N 1
ATOM 1466 C CA . ASP A 1 185 ? 14.014 5.755 -17.499 1.00 81.81 185 ASP A CA 1
ATOM 1467 C C . ASP A 1 185 ? 12.873 6.791 -17.501 1.00 81.81 185 ASP A C 1
ATOM 1469 O O . ASP A 1 185 ? 11.717 6.462 -17.768 1.00 81.81 185 ASP A O 1
ATOM 1473 N N . ILE A 1 186 ? 13.207 8.079 -17.353 1.00 84.00 186 ILE A N 1
ATOM 1474 C CA . ILE A 1 186 ? 12.234 9.182 -17.435 1.00 84.00 186 ILE A CA 1
ATOM 1475 C C . ILE A 1 186 ? 11.556 9.223 -18.813 1.00 84.00 186 ILE A C 1
ATOM 1477 O O . ILE A 1 186 ? 10.344 9.425 -18.897 1.00 84.00 186 ILE A O 1
ATOM 1481 N N . LEU A 1 187 ? 12.304 9.005 -19.899 1.00 87.81 187 LEU A N 1
ATOM 1482 C CA . LEU A 1 187 ? 11.747 8.970 -21.252 1.00 87.81 187 LEU A CA 1
ATOM 1483 C C . LEU A 1 187 ? 10.762 7.808 -21.426 1.00 87.81 187 LEU A C 1
ATOM 1485 O O . LEU A 1 187 ? 9.691 8.005 -21.998 1.00 87.81 187 LEU A O 1
ATOM 1489 N N . PHE A 1 188 ? 11.090 6.616 -20.921 1.00 85.19 188 PHE A N 1
ATOM 1490 C CA . PHE A 1 188 ? 10.174 5.475 -20.960 1.00 85.19 188 PHE A CA 1
ATOM 1491 C C . PHE A 1 188 ? 8.905 5.732 -20.141 1.00 85.19 188 PHE A C 1
ATOM 1493 O O . PHE A 1 188 ? 7.814 5.420 -20.616 1.00 85.19 188 PHE A O 1
ATOM 1500 N N . LEU A 1 189 ? 9.018 6.365 -18.970 1.00 82.06 189 LEU A N 1
ATOM 1501 C CA . LEU A 1 189 ? 7.864 6.770 -18.161 1.00 82.06 189 LEU A CA 1
ATOM 1502 C C . LEU A 1 189 ? 6.979 7.803 -18.883 1.00 82.06 189 LEU A C 1
ATOM 1504 O O . LEU A 1 189 ? 5.750 7.683 -18.882 1.00 82.06 189 LEU A O 1
ATOM 1508 N N . LEU A 1 190 ? 7.578 8.794 -19.551 1.00 85.31 190 LEU A N 1
ATOM 1509 C CA . LEU A 1 190 ? 6.849 9.773 -20.367 1.00 85.31 190 LEU A CA 1
ATOM 1510 C C . LEU A 1 190 ? 6.160 9.123 -21.574 1.00 85.31 190 LEU A C 1
ATOM 1512 O O . LEU A 1 190 ? 5.002 9.413 -21.857 1.00 85.31 190 LEU A O 1
ATOM 1516 N N . LEU A 1 191 ? 6.833 8.211 -22.274 1.00 87.31 191 LEU A N 1
ATOM 1517 C CA . LEU A 1 191 ? 6.235 7.481 -23.393 1.00 87.31 191 LEU A CA 1
ATOM 1518 C C . LEU A 1 191 ? 5.076 6.590 -22.932 1.00 87.31 191 LEU A C 1
ATOM 1520 O O . LEU A 1 191 ? 4.032 6.575 -23.579 1.00 87.31 191 LEU A O 1
ATOM 1524 N N . ALA A 1 192 ? 5.227 5.892 -21.804 1.00 83.00 192 ALA A N 1
ATOM 1525 C CA . ALA A 1 192 ? 4.180 5.044 -21.241 1.00 83.00 192 ALA A CA 1
ATOM 1526 C C . ALA A 1 192 ? 2.935 5.854 -20.852 1.00 83.00 192 ALA A C 1
ATOM 1528 O O . ALA A 1 192 ? 1.817 5.470 -21.191 1.00 83.00 192 ALA A O 1
ATOM 1529 N N . THR A 1 193 ? 3.115 6.999 -20.189 1.00 80.25 193 THR A N 1
ATOM 1530 C CA . THR A 1 193 ? 2.001 7.883 -19.810 1.00 80.25 193 THR A CA 1
ATOM 1531 C C . THR A 1 193 ? 1.294 8.485 -21.024 1.00 80.25 193 THR A C 1
ATOM 1533 O O . THR A 1 193 ? 0.066 8.495 -21.059 1.00 80.25 193 THR A O 1
ATOM 1536 N N . LEU A 1 194 ? 2.035 8.909 -22.054 1.00 86.06 194 LEU A N 1
ATOM 1537 C CA . LEU A 1 194 ? 1.453 9.403 -23.309 1.00 86.06 194 LEU A CA 1
ATOM 1538 C C . LEU A 1 194 ? 0.697 8.313 -24.073 1.00 86.06 194 LEU A C 1
ATOM 1540 O O . LEU A 1 194 ? -0.369 8.572 -24.625 1.00 86.06 194 LEU A O 1
ATOM 1544 N N . LEU A 1 195 ? 1.233 7.093 -24.103 1.00 85.31 195 LEU A N 1
ATOM 1545 C CA . LEU A 1 195 ? 0.581 5.955 -24.741 1.00 85.31 195 LEU A CA 1
ATOM 1546 C C . LEU A 1 195 ? -0.716 5.584 -24.012 1.00 85.31 195 LEU A C 1
ATOM 1548 O O . LEU A 1 195 ? -1.737 5.357 -24.656 1.00 85.31 195 LEU A O 1
ATOM 1552 N N . MET A 1 196 ? -0.696 5.569 -22.678 1.00 79.38 196 MET A N 1
ATOM 1553 C CA . MET A 1 196 ? -1.889 5.349 -21.858 1.00 79.38 196 MET A CA 1
ATOM 1554 C C . MET A 1 196 ? -2.947 6.433 -22.085 1.00 79.38 196 MET A C 1
ATOM 1556 O O . MET A 1 196 ? -4.118 6.102 -22.247 1.00 79.38 196 MET A O 1
ATOM 1560 N N . ASP A 1 197 ? -2.549 7.706 -22.158 1.00 80.00 197 ASP A N 1
ATOM 1561 C CA . ASP A 1 197 ? -3.457 8.819 -22.466 1.00 80.00 197 ASP A CA 1
ATOM 1562 C C . ASP A 1 197 ? -4.042 8.697 -23.883 1.00 80.00 197 ASP A C 1
ATOM 1564 O O . ASP A 1 197 ? -5.244 8.859 -24.090 1.00 80.00 197 ASP A O 1
ATOM 1568 N N . TYR A 1 198 ? -3.227 8.292 -24.861 1.00 82.81 198 TYR A N 1
ATOM 1569 C CA . TYR A 1 198 ? -3.681 8.002 -26.221 1.00 82.81 198 TYR A CA 1
ATOM 1570 C C . TYR A 1 198 ? -4.703 6.854 -26.270 1.00 82.81 198 TYR A C 1
ATOM 1572 O O . TYR A 1 198 ? -5.737 6.971 -26.937 1.00 82.81 198 TYR A O 1
ATOM 1580 N N . PHE A 1 199 ? -4.457 5.753 -25.554 1.00 81.88 199 PHE A N 1
ATOM 1581 C CA . PHE A 1 199 ? -5.406 4.642 -25.458 1.00 81.88 199 PHE A CA 1
ATOM 1582 C C . PHE A 1 199 ? -6.681 5.040 -24.720 1.00 81.88 199 PHE A C 1
ATOM 1584 O O . PHE A 1 199 ? -7.769 4.658 -25.152 1.00 81.88 199 PHE A O 1
ATOM 1591 N N . ALA A 1 200 ? -6.580 5.838 -23.657 1.00 74.25 200 ALA A N 1
ATOM 1592 C CA . ALA A 1 200 ? -7.735 6.371 -22.950 1.00 74.25 200 ALA A CA 1
ATOM 1593 C C . ALA A 1 200 ? -8.563 7.280 -23.868 1.00 74.25 200 ALA A C 1
ATOM 1595 O O . ALA A 1 200 ? -9.772 7.107 -23.967 1.00 74.25 200 ALA A O 1
ATOM 1596 N N . TYR A 1 201 ? -7.935 8.193 -24.608 1.00 75.25 201 TYR A N 1
ATOM 1597 C CA . TYR A 1 201 ? -8.605 9.049 -25.588 1.00 75.25 201 TYR A CA 1
ATOM 1598 C C . TYR A 1 201 ? -9.265 8.239 -26.714 1.00 75.25 201 TYR A C 1
ATOM 1600 O O . TYR A 1 201 ? -10.408 8.504 -27.076 1.00 75.25 201 TYR A O 1
ATOM 1608 N N . THR A 1 202 ? -8.588 7.210 -27.227 1.00 76.44 202 THR A N 1
ATOM 1609 C CA . THR A 1 202 ? -9.116 6.328 -28.282 1.00 76.44 202 THR A CA 1
ATOM 1610 C C . THR A 1 202 ? -10.292 5.485 -27.783 1.00 76.44 202 THR A C 1
ATOM 1612 O O . THR A 1 202 ? -11.302 5.367 -28.472 1.00 76.44 202 THR A O 1
ATOM 1615 N N . THR A 1 203 ? -10.202 4.948 -26.564 1.00 64.94 203 THR A N 1
ATOM 1616 C CA . THR A 1 203 ? -11.286 4.189 -25.920 1.00 64.94 203 THR A CA 1
ATOM 1617 C C . THR A 1 203 ? -12.461 5.098 -25.594 1.00 64.94 203 THR A C 1
ATOM 1619 O O . THR A 1 203 ? -13.602 4.711 -25.810 1.00 64.94 203 THR A O 1
ATO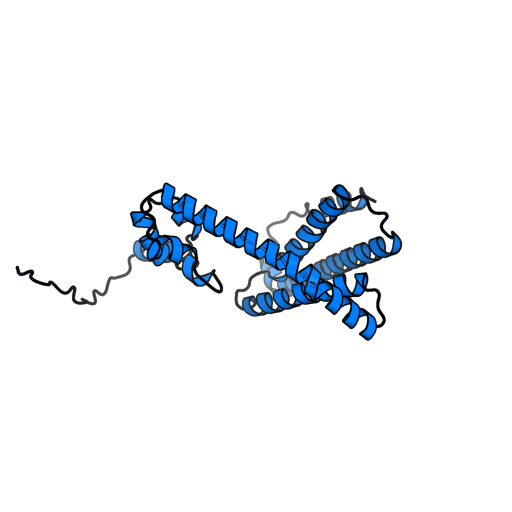M 1622 N N . ASN A 1 204 ? -12.199 6.335 -25.158 1.00 57.44 204 ASN A N 1
ATOM 1623 C CA . ASN A 1 204 ? -13.226 7.352 -24.998 1.00 57.44 204 ASN A CA 1
ATOM 1624 C C . ASN A 1 204 ? -13.871 7.681 -26.343 1.00 57.44 204 ASN A C 1
ATOM 1626 O O . ASN A 1 204 ? -15.077 7.753 -26.382 1.00 57.44 204 ASN A O 1
ATOM 1630 N N . HIS A 1 205 ? -13.164 7.782 -27.471 1.00 50.78 205 HIS A N 1
ATOM 1631 C CA . HIS A 1 205 ? -13.826 7.913 -28.783 1.00 50.78 205 HIS A CA 1
ATOM 1632 C C . HIS A 1 205 ? -14.653 6.685 -29.175 1.00 50.78 205 HIS A C 1
ATOM 1634 O O . HIS A 1 205 ? -15.726 6.832 -29.757 1.00 50.78 205 HIS A O 1
ATOM 1640 N N . PHE A 1 206 ? -14.213 5.484 -28.803 1.00 44.72 206 PHE A N 1
ATOM 1641 C CA . PHE A 1 206 ? -14.994 4.257 -28.980 1.00 44.72 206 PHE A CA 1
ATOM 1642 C C . PHE A 1 206 ? -16.241 4.234 -28.076 1.00 44.72 206 PHE A C 1
ATOM 1644 O O . PHE A 1 206 ? -17.291 3.743 -28.489 1.00 44.72 206 PHE A O 1
ATOM 1651 N N . ALA A 1 207 ? -16.153 4.832 -26.882 1.00 43.94 207 ALA A N 1
ATOM 1652 C CA . ALA A 1 207 ? -17.253 4.945 -25.932 1.00 43.94 207 ALA A CA 1
ATOM 1653 C C . ALA A 1 207 ? -18.215 6.103 -26.228 1.00 43.94 207 ALA A C 1
ATOM 1655 O O . ALA A 1 207 ? -19.430 5.998 -26.105 1.00 43.94 207 ALA A O 1
ATOM 1656 N N . LEU A 1 208 ? -17.676 7.205 -26.726 1.00 44.00 208 LEU A N 1
ATOM 1657 C CA . LEU A 1 208 ? -18.396 8.354 -27.240 1.00 44.00 208 LEU A CA 1
ATOM 1658 C C . LEU A 1 208 ? -19.062 8.000 -28.588 1.00 44.00 208 LEU A C 1
ATOM 1660 O O . LEU A 1 208 ? -20.108 8.545 -28.912 1.00 44.00 208 LEU A O 1
ATOM 1664 N N . GLY A 1 209 ? -18.610 6.978 -29.317 1.00 41.00 209 GLY A N 1
ATOM 1665 C CA . GLY A 1 209 ? -19.412 6.379 -30.390 1.00 41.00 209 GLY A CA 1
ATOM 1666 C C . GLY A 1 209 ? -20.830 5.969 -29.944 1.00 41.00 209 GLY A C 1
ATOM 1667 O O . GLY A 1 209 ? -21.760 6.058 -30.747 1.00 41.00 209 GLY A O 1
ATOM 1668 N N . TYR A 1 210 ? -21.018 5.604 -28.664 1.00 42.56 210 TYR A N 1
ATOM 1669 C CA . TYR A 1 210 ? -22.326 5.286 -28.077 1.00 42.56 210 TYR A CA 1
ATOM 1670 C C . TYR A 1 210 ? -22.860 6.334 -27.066 1.00 42.56 210 TYR A C 1
ATOM 1672 O O . TYR A 1 210 ? -24.074 6.469 -26.952 1.00 42.56 210 TYR A O 1
ATOM 1680 N N . GLU A 1 211 ? -22.010 7.151 -26.422 1.00 37.41 211 GLU A N 1
ATOM 1681 C CA . GLU A 1 211 ? -22.406 8.192 -25.437 1.00 37.41 211 GLU A CA 1
ATOM 1682 C C . GLU A 1 211 ? -22.266 9.659 -25.926 1.00 37.41 211 GLU A C 1
ATOM 1684 O O . GLU A 1 211 ? -22.804 10.574 -25.295 1.00 37.41 211 GLU A O 1
ATOM 1689 N N . PHE A 1 212 ? -21.623 9.960 -27.069 1.00 37.03 212 PHE A N 1
ATOM 1690 C CA . PHE A 1 212 ? -21.528 11.348 -27.595 1.00 37.03 212 PHE A CA 1
ATOM 1691 C C . PHE A 1 212 ? -22.863 11.892 -28.107 1.00 37.03 212 PHE A C 1
ATOM 1693 O O . PHE A 1 212 ? -22.960 13.076 -28.430 1.00 37.03 212 PHE A O 1
ATOM 1700 N N . LYS A 1 213 ? -23.921 11.071 -28.127 1.00 40.28 213 LYS A N 1
ATOM 1701 C CA . LYS A 1 213 ? -25.286 11.573 -28.310 1.00 40.28 213 LYS A CA 1
ATOM 1702 C C . LYS A 1 213 ? -25.842 12.251 -27.048 1.00 40.28 213 LYS A C 1
ATOM 1704 O O . LYS A 1 213 ? -26.838 12.958 -27.159 1.00 40.28 213 LYS A O 1
ATOM 1709 N N . PHE A 1 214 ? -25.200 12.097 -25.882 1.00 40.00 214 PHE A N 1
ATOM 1710 C CA . PHE A 1 214 ? -25.674 12.659 -24.610 1.00 40.00 214 PHE A CA 1
ATOM 1711 C C . PHE A 1 214 ? -24.806 13.811 -24.065 1.00 40.00 214 PHE A C 1
ATOM 1713 O O . PHE A 1 214 ? -25.346 14.793 -23.559 1.00 40.00 214 PHE A O 1
ATOM 1720 N N . PHE A 1 215 ? -23.475 13.779 -24.230 1.00 36.50 215 PHE A N 1
ATOM 1721 C CA . PHE A 1 215 ? -22.578 14.766 -23.591 1.00 36.50 215 PHE A CA 1
ATOM 1722 C C . PHE A 1 215 ? -22.216 16.017 -24.414 1.00 36.50 215 PHE A C 1
ATOM 1724 O O . PHE A 1 215 ? -21.472 16.876 -23.936 1.00 36.50 215 PHE A O 1
ATOM 1731 N N . SER A 1 216 ? -22.815 16.218 -25.594 1.00 37.50 216 SER A N 1
ATOM 1732 C CA . SER A 1 216 ? -22.687 17.458 -26.388 1.00 37.50 216 SER A CA 1
ATOM 1733 C C . SER A 1 216 ? -23.385 18.687 -25.757 1.00 37.50 216 SER A C 1
ATOM 1735 O O . SER A 1 216 ? -23.782 19.609 -26.475 1.00 37.50 216 SER A O 1
ATOM 1737 N N . LYS A 1 217 ? -23.578 18.734 -24.430 1.00 40.41 217 LYS A N 1
ATOM 1738 C CA . LYS A 1 217 ? -24.253 19.859 -23.760 1.00 40.41 217 LYS A CA 1
ATOM 1739 C C . LYS A 1 217 ? -23.513 20.494 -22.582 1.00 40.41 217 LYS A C 1
ATOM 1741 O O . LYS A 1 217 ? -23.985 21.514 -22.098 1.00 40.41 217 LYS A O 1
ATOM 1746 N N . HIS A 1 218 ? -22.338 20.015 -22.165 1.00 39.25 218 HIS A N 1
ATOM 1747 C CA . HIS A 1 218 ? -21.553 20.755 -21.164 1.00 39.25 218 HIS A CA 1
ATOM 1748 C C . HIS A 1 218 ? -20.056 20.821 -21.482 1.00 39.25 218 HIS A C 1
ATOM 1750 O O . HIS A 1 218 ? -19.226 20.048 -21.021 1.00 39.25 218 HIS A O 1
ATOM 1756 N N . ASN A 1 219 ? -19.756 21.821 -22.304 1.00 41.69 219 ASN A N 1
ATOM 1757 C CA . ASN A 1 219 ? -18.456 22.409 -22.587 1.00 41.69 219 ASN A CA 1
ATOM 1758 C C . ASN A 1 219 ? -17.763 22.925 -21.304 1.00 41.69 219 ASN A C 1
ATOM 1760 O O . ASN A 1 219 ? -18.365 23.720 -20.584 1.00 41.69 219 ASN A O 1
ATOM 1764 N N . SER A 1 220 ? -16.502 22.540 -21.056 1.00 36.44 220 SER A N 1
ATOM 1765 C CA . SER A 1 220 ? -15.373 23.494 -21.004 1.00 36.44 220 SER A CA 1
ATOM 1766 C C . SER A 1 220 ? -14.006 22.778 -20.866 1.00 36.44 220 SER A C 1
ATOM 1768 O O . SER A 1 220 ? -13.795 22.054 -19.889 1.00 36.44 220 SER A O 1
ATOM 1770 N N . PRO A 1 221 ? -13.052 22.978 -21.799 1.00 51.34 221 PRO A N 1
ATOM 1771 C CA . PRO A 1 221 ? -11.719 22.377 -21.785 1.00 51.34 221 PRO A CA 1
ATOM 1772 C C . PRO A 1 221 ? -10.655 23.382 -21.307 1.00 51.34 221 PRO A C 1
ATOM 1774 O O . PRO A 1 221 ? -10.342 24.324 -22.029 1.00 51.34 221 PRO A O 1
ATOM 1777 N N . SER A 1 222 ? -10.053 23.215 -20.120 1.00 41.59 222 SER A N 1
ATOM 1778 C CA . SER A 1 222 ? -8.959 24.131 -19.705 1.00 41.59 222 SER A CA 1
ATOM 1779 C C . SER A 1 222 ? -8.070 23.703 -18.522 1.00 41.59 222 SER A C 1
ATOM 1781 O O . SER A 1 222 ? -7.479 24.566 -17.877 1.00 41.59 222 SER A O 1
ATOM 1783 N N . ARG A 1 223 ? -7.889 22.405 -18.220 1.00 44.16 223 ARG A N 1
ATOM 1784 C CA . ARG A 1 223 ? -6.949 21.988 -17.143 1.00 44.16 223 ARG A CA 1
ATOM 1785 C C . ARG A 1 223 ? -5.739 21.154 -17.561 1.00 44.16 223 ARG A C 1
ATOM 1787 O O . ARG A 1 223 ? -4.771 21.100 -16.810 1.00 44.16 223 ARG A O 1
ATOM 1794 N N . PHE A 1 224 ? -5.729 20.582 -18.762 1.00 46.72 224 PHE A N 1
ATOM 1795 C CA . PHE A 1 224 ? -4.638 19.696 -19.191 1.00 46.72 224 PHE A CA 1
ATOM 1796 C C . PHE A 1 224 ? -3.436 20.446 -19.803 1.00 46.72 224 PHE A C 1
ATOM 1798 O O . PHE A 1 224 ? -2.289 20.017 -19.691 1.00 46.72 224 PHE A O 1
ATOM 1805 N N . SER A 1 225 ? -3.657 21.631 -20.381 1.00 41.50 225 SER A N 1
ATOM 1806 C CA . SER A 1 225 ? -2.587 22.443 -20.985 1.00 41.50 225 SER A CA 1
ATOM 1807 C C . SER A 1 225 ? -1.647 23.099 -19.963 1.00 41.50 225 SER A C 1
ATOM 1809 O O . SER A 1 225 ? -0.526 23.466 -20.318 1.00 41.50 225 SER A O 1
ATOM 1811 N N . LEU A 1 226 ? -2.069 23.225 -18.699 1.00 42.00 226 LEU A N 1
ATOM 1812 C CA . LEU A 1 226 ? -1.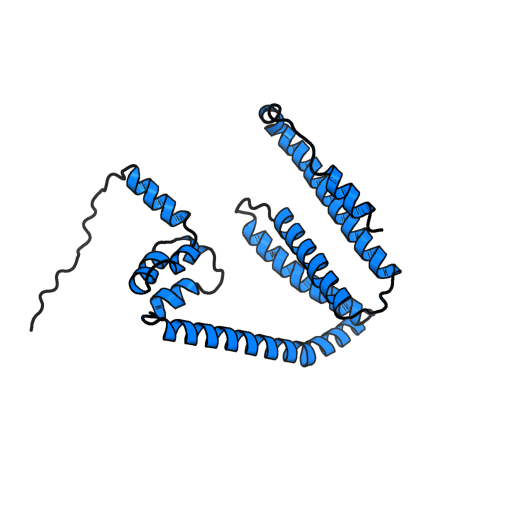250 23.797 -17.626 1.00 42.00 226 LEU A CA 1
ATOM 1813 C C . LEU A 1 226 ? -0.209 22.788 -17.111 1.00 42.00 226 LEU A C 1
ATOM 1815 O O . LEU A 1 226 ? 0.924 23.160 -16.818 1.00 42.00 226 LEU A O 1
ATOM 1819 N N . PHE A 1 227 ? -0.562 21.500 -17.086 1.00 44.62 227 PHE A N 1
ATOM 1820 C CA . PHE A 1 227 ? 0.341 20.429 -16.658 1.00 44.62 227 PHE A CA 1
ATOM 1821 C C . PHE A 1 227 ? 1.503 20.241 -17.647 1.00 44.62 227 PHE A C 1
ATOM 1823 O O . PHE A 1 227 ? 2.659 20.136 -17.244 1.00 44.62 227 PHE A O 1
ATOM 1830 N N . ARG A 1 228 ? 1.222 20.345 -18.956 1.00 47.03 228 ARG A N 1
ATOM 1831 C CA . ARG A 1 228 ? 2.246 20.305 -20.016 1.00 47.03 228 ARG A CA 1
ATOM 1832 C C . ARG A 1 228 ? 3.261 21.454 -19.918 1.00 47.03 228 ARG A C 1
ATOM 1834 O O . ARG A 1 228 ? 4.424 21.256 -20.250 1.00 47.03 228 ARG A O 1
ATOM 1841 N N . LYS A 1 229 ? 2.843 22.640 -19.454 1.00 41.78 229 LYS A N 1
ATOM 1842 C CA . LYS A 1 229 ? 3.738 23.801 -19.293 1.00 41.78 229 LYS A CA 1
ATOM 1843 C C . LYS A 1 229 ? 4.650 23.681 -18.072 1.00 41.78 229 LYS A C 1
ATOM 1845 O O . LYS A 1 229 ? 5.815 24.041 -18.168 1.00 41.78 229 LYS A O 1
ATOM 1850 N N . ASN A 1 230 ? 4.150 23.140 -16.962 1.00 37.84 230 ASN A N 1
ATOM 1851 C CA . ASN A 1 230 ? 4.939 23.020 -15.733 1.00 37.84 230 ASN A CA 1
ATOM 1852 C C . ASN A 1 230 ? 5.995 21.908 -15.806 1.00 37.84 230 ASN A C 1
ATOM 1854 O O . ASN A 1 230 ? 7.069 22.061 -15.238 1.00 37.84 230 ASN A O 1
ATOM 1858 N N . VAL A 1 231 ? 5.735 20.828 -16.550 1.00 45.88 231 VAL A N 1
ATOM 1859 C CA . VAL A 1 231 ? 6.717 19.745 -16.746 1.00 45.88 231 VAL A CA 1
ATOM 1860 C C . VAL A 1 231 ? 7.850 20.164 -17.693 1.00 45.88 231 VAL A C 1
ATOM 1862 O O . VAL A 1 231 ? 8.999 19.806 -17.467 1.00 45.88 231 VAL A O 1
ATOM 1865 N N . MET A 1 232 ? 7.563 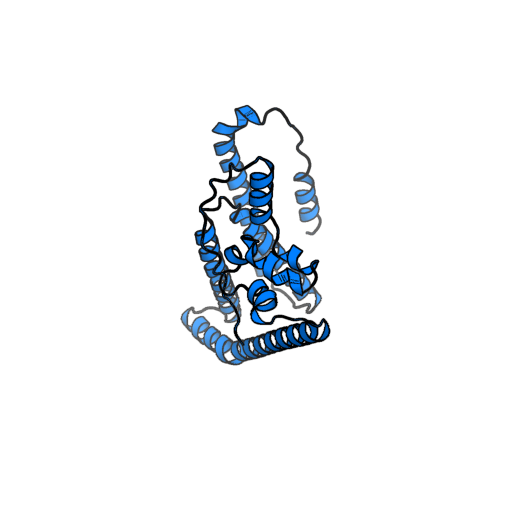20.977 -18.714 1.00 40.22 232 MET A N 1
ATOM 1866 C CA . MET A 1 232 ? 8.578 21.442 -19.673 1.00 40.22 232 MET A CA 1
ATOM 1867 C C . MET A 1 232 ? 9.429 22.614 -19.144 1.00 40.22 232 MET A C 1
ATOM 1869 O O . MET A 1 232 ? 10.448 22.936 -19.738 1.00 40.22 232 MET A O 1
ATOM 1873 N N . ALA A 1 233 ? 9.031 23.241 -18.030 1.00 35.06 233 ALA A N 1
ATOM 1874 C CA . ALA A 1 233 ? 9.777 24.321 -17.374 1.00 35.06 233 ALA A CA 1
ATOM 1875 C C . ALA A 1 233 ? 10.789 23.828 -16.314 1.00 35.06 233 ALA A C 1
ATOM 1877 O O . ALA A 1 233 ? 11.479 24.643 -15.708 1.00 35.06 233 ALA A O 1
ATOM 1878 N N . LEU A 1 234 ? 10.854 22.514 -16.070 1.00 38.09 234 LEU A N 1
ATOM 1879 C CA . LEU A 1 234 ? 11.750 21.864 -15.100 1.00 38.09 234 LEU A CA 1
ATOM 1880 C C . LEU A 1 234 ? 12.895 21.069 -15.763 1.00 38.09 234 LEU A C 1
ATOM 1882 O O . LEU A 1 234 ? 13.608 20.344 -15.072 1.00 38.09 234 LEU A O 1
ATOM 1886 N N . THR A 1 235 ? 13.069 21.197 -17.083 1.00 38.03 235 THR A N 1
ATOM 1887 C CA . THR A 1 235 ? 14.256 20.735 -17.834 1.00 38.03 235 THR A CA 1
ATOM 1888 C C . THR A 1 235 ? 15.066 21.946 -18.267 1.00 38.03 235 THR A C 1
ATOM 1890 O O . THR A 1 235 ? 16.310 21.877 -18.181 1.00 38.03 235 THR A O 1
#

InterPro domains:
  IPR004837 Sodium/calcium exchanger membrane region [PF01699] (88-196)
  IPR044880 NCX, central ion-binding domain superfamily [G3DSA:1.20.1420.30] (118-216)
  IPR051359 Calcium:cation antiporter [PTHR12266] (28-202)

Foldseek 3Di:
DDDDDDDPDDDPDPPPCDPVNVVVLVCLAPPDLVVLVVDQLVCSLVSCVSRPCLPPVDDPDSVSNCVRPVVSDNDPVVSVVVVVVVVVVVVVVVVVVVVCCVPPVLVVLVVVCVVVVHDSVVSVVVVVCCVVVVVLVVVVVVCVVVVDPSVVVVLVVVVCCCCVVVVVCCVVDVDDDDPVVVVVVVVVNVVVVVVVVVVVVVVVVVVCVPVVVPPPPDDDDDDPVVVVVVVVVVD

pLDDT: mean 74.33, std 18.38, range [31.39, 95.94]